Protein AF-A0A0M8PH43-F1 (afdb_monomer)

pLDDT: mean 82.12, std 14.97, range [42.94, 97.75]

Foldseek 3Di:
DDDDPVRDDDPDDDDDDDAADDEDPQWDADPVDHRDTHHPVVVVVVCCVVQVPDPCPVVVVVDDPQLNVQLVCQQKPWDDFDDDVNDTDDHTAIDGDNPSSVVSVVCVVVVDGDDVQPDQKDFDAQDVFDVRQNGDIWGADPVRHTDDDQNCVQLPLVQWDWDADPVCWIKIDHSSGDIAIGNDRVVRSVVRNVVSVVSSVVVVVVD

Mean predicted aligned error: 14.11 Å

Sequence (207 aa):
MSQREDGKEVLQEINFRPSGKTPPPGYIENPDAPGQWVKPEYLDWLRETLTGAVQNQTEAAKLDPDVKVLADELAVVHLPEHTIADRKVAEPTRVEIHQSTRLAAYLHRRGWRHHPEHEQVRWVPTPNGPSGDLGLHIERNPDGTWPTPDPEDFFDPEKIVTSQSRDGSWIASHPAGLYAQAPSKARAHAQLLQQLLTKTEEAKASE

Radius of gyration: 27.9 Å; Cα contacts (8 Å, |Δi|>4): 249; chains: 1; bounding box: 55×46×97 Å

Secondary structure (DSSP, 8-state):
----TT----S----PPPSSSSPPTT-EE-TTSTT-EE-HHHHHHHHHHHH--SSHHHHHTTS-HHHHHHHHHHHEEEE--EEETTEEEE--EEEE-TTHHHHHHHHHHTT----GGG--EEEEPPTTPPTT---EEEEPPTTSPPPPPPHHHHS-GGG-EEEE-TTS-EEEE-TTS-EEEESSHHHHHHHHHHHHHHHHHHHHTT-

Nearest PDB structures (foldseek):
  1bej-assembly1_A  TM=3.657E-01  e=7.261E+00  Saccharomyces cerevisiae
  1stq-assembly1_A  TM=3.298E-01  e=6.831E+00  Saccharomyces cerevisiae
  6p42-assembly2_C  TM=3.623E-01  e=8.207E+00  Saccharomyces cerevisiae S288C

Solvent-accessible surface area (backbone atoms only — not comparable to full-atom values): 12708 Å² total; per-residue (Å²): 139,82,81,54,98,82,79,58,86,78,89,73,87,82,80,79,77,80,85,81,82,75,68,60,93,80,36,43,74,36,92,91,41,86,81,40,71,38,43,62,68,56,55,51,49,47,47,45,70,68,60,48,70,80,76,44,75,77,50,57,78,70,50,56,68,70,32,49,56,46,12,58,54,41,34,59,37,75,43,67,65,39,62,59,88,93,42,82,74,42,73,59,46,76,47,76,35,74,57,17,56,62,50,22,48,50,42,44,74,73,67,56,78,90,57,80,91,71,56,56,65,44,81,42,77,42,83,92,44,53,95,86,54,75,49,45,78,46,58,51,42,96,89,72,47,71,75,80,80,55,50,59,75,61,47,44,73,84,60,56,45,75,50,74,47,97,88,66,31,14,37,21,38,33,79,62,70,50,67,24,74,26,83,39,62,68,56,4,44,53,53,35,51,53,51,34,52,52,50,32,53,54,46,64,73,73,111

Structure (mmCIF, N/CA/C/O backbone):
data_AF-A0A0M8PH43-F1
#
_entry.id   AF-A0A0M8PH43-F1
#
loop_
_atom_site.group_PDB
_atom_site.id
_atom_site.type_symbol
_atom_site.label_atom_id
_atom_site.label_alt_id
_atom_site.label_comp_id
_atom_site.label_asym_id
_atom_site.label_entity_id
_atom_site.label_seq_id
_atom_site.pdbx_PDB_ins_code
_atom_site.Cartn_x
_atom_site.Cartn_y
_atom_site.Cartn_z
_atom_site.occupancy
_atom_site.B_iso_or_equiv
_atom_site.auth_seq_id
_atom_site.auth_comp_id
_atom_site.auth_asym_id
_atom_site.auth_atom_id
_atom_site.pdbx_PDB_model_num
ATOM 1 N N . MET A 1 1 ? -18.268 14.814 -67.700 1.00 46.12 1 MET A N 1
ATOM 2 C CA . MET A 1 1 ? -18.912 13.487 -67.757 1.00 46.12 1 MET A CA 1
ATOM 3 C C . MET A 1 1 ? -18.050 12.617 -68.649 1.00 46.12 1 MET A C 1
ATOM 5 O O . MET A 1 1 ? -17.868 12.990 -69.799 1.00 46.12 1 MET A O 1
ATOM 9 N N . SER A 1 2 ? -17.425 11.573 -68.106 1.00 44.03 2 SER A N 1
ATOM 10 C CA . SER A 1 2 ? -16.513 10.701 -68.859 1.00 44.03 2 SER A CA 1
ATOM 11 C C . SER A 1 2 ? -17.218 9.369 -69.112 1.00 44.03 2 SER A C 1
ATOM 13 O O . SER A 1 2 ? -17.610 8.708 -68.154 1.00 44.03 2 SER A O 1
ATOM 15 N N . GLN A 1 3 ? -17.454 9.017 -70.377 1.00 42.94 3 GLN A N 1
ATOM 16 C CA . GLN A 1 3 ? -18.020 7.719 -70.757 1.00 42.94 3 GLN A CA 1
ATOM 17 C C . GLN A 1 3 ? -16.893 6.686 -70.875 1.00 42.94 3 GLN A C 1
ATOM 19 O O . GLN A 1 3 ? -15.844 6.984 -71.445 1.00 42.94 3 GLN A O 1
ATOM 24 N N . ARG A 1 4 ? -17.108 5.473 -70.353 1.00 54.50 4 ARG A N 1
ATOM 25 C CA . ARG A 1 4 ? -16.279 4.305 -70.686 1.00 54.50 4 ARG A CA 1
ATOM 26 C C . ARG A 1 4 ? -16.769 3.672 -71.992 1.00 54.50 4 ARG A C 1
ATOM 28 O O . ARG A 1 4 ? -17.940 3.798 -72.347 1.00 54.50 4 ARG A O 1
ATOM 35 N N . GLU A 1 5 ? -15.865 2.986 -72.689 1.00 57.16 5 GLU A N 1
ATOM 36 C CA . GLU A 1 5 ? -16.088 2.367 -74.009 1.00 57.16 5 GLU A CA 1
ATOM 37 C C . GLU A 1 5 ? -17.182 1.276 -74.036 1.00 57.16 5 GLU A C 1
ATOM 39 O O . GLU A 1 5 ? -17.569 0.821 -75.108 1.00 57.16 5 GLU A O 1
ATOM 44 N N . ASP A 1 6 ? -17.727 0.871 -72.886 1.00 63.28 6 ASP A N 1
ATOM 45 C CA . ASP A 1 6 ? -18.767 -0.153 -72.736 1.00 63.28 6 ASP A CA 1
ATOM 46 C C . ASP A 1 6 ? -20.199 0.408 -72.581 1.00 63.28 6 ASP A C 1
ATOM 48 O O . ASP A 1 6 ? -21.138 -0.350 -72.330 1.00 63.28 6 ASP A O 1
ATOM 52 N N . GLY A 1 7 ? -20.396 1.721 -72.751 1.00 59.31 7 GLY A N 1
ATOM 53 C CA . GLY A 1 7 ? -21.724 2.347 -72.847 1.00 59.31 7 GLY A CA 1
ATOM 54 C C . GLY A 1 7 ? -22.524 2.404 -71.539 1.00 59.31 7 GLY A C 1
ATOM 55 O O . GLY A 1 7 ? -23.719 2.698 -71.567 1.00 59.31 7 GLY A O 1
ATOM 56 N N . LYS A 1 8 ? -21.894 2.135 -70.389 1.00 59.28 8 LYS A N 1
ATOM 57 C CA . LYS A 1 8 ? -22.531 2.229 -69.066 1.00 59.28 8 LYS A CA 1
ATOM 58 C C . LYS A 1 8 ? -22.255 3.579 -68.406 1.00 59.28 8 LYS A C 1
ATOM 60 O O . LYS A 1 8 ? -21.136 4.087 -68.432 1.00 59.28 8 LYS A O 1
ATOM 65 N N . GLU A 1 9 ? -23.287 4.149 -67.788 1.00 62.56 9 GLU A N 1
ATOM 66 C CA . GLU A 1 9 ? -23.218 5.439 -67.098 1.00 62.56 9 GLU A CA 1
ATOM 67 C C . GLU A 1 9 ? -22.598 5.282 -65.699 1.00 62.56 9 GLU A C 1
ATOM 69 O O . GLU A 1 9 ? -23.071 4.502 -64.869 1.00 62.56 9 GLU A O 1
ATOM 74 N N . VAL A 1 10 ? -21.512 6.013 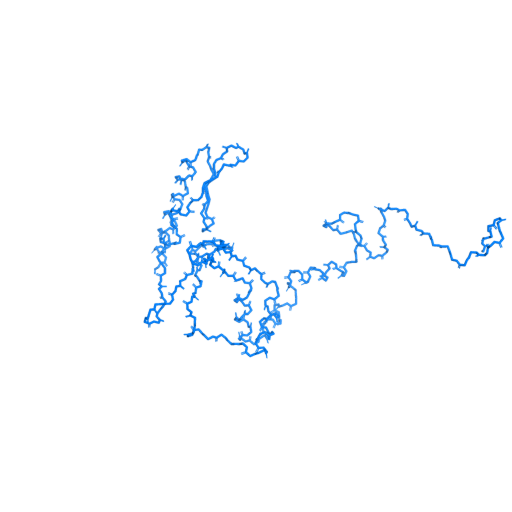-65.430 1.00 63.22 10 VAL A N 1
ATOM 75 C CA . VAL A 1 10 ? -20.863 6.044 -64.112 1.00 63.22 10 VAL A CA 1
ATOM 76 C C . VAL A 1 10 ? -21.598 7.054 -63.234 1.00 63.22 10 VAL A C 1
ATOM 78 O O . VAL A 1 10 ? -21.412 8.259 -63.378 1.00 63.22 10 VAL A O 1
ATOM 81 N N . LEU A 1 11 ? -22.429 6.557 -62.315 1.00 64.88 11 LEU A N 1
ATOM 82 C CA . LEU A 1 11 ? -23.209 7.396 -61.396 1.00 64.88 11 LEU A CA 1
ATOM 83 C C . LEU A 1 11 ? -22.344 8.051 -60.304 1.00 64.88 11 LEU A C 1
ATOM 85 O O . LEU A 1 11 ? -22.664 9.142 -59.839 1.00 64.88 11 LEU A O 1
ATOM 89 N N . GLN A 1 12 ? -21.244 7.406 -59.896 1.00 53.59 12 GLN A N 1
ATOM 90 C CA . GLN A 1 12 ? -20.312 7.944 -58.905 1.00 53.59 12 GLN A CA 1
ATOM 91 C C . GLN A 1 12 ? -18.949 7.250 -58.997 1.00 53.59 12 GLN A C 1
ATOM 93 O O . GLN A 1 12 ? -18.863 6.024 -58.963 1.00 53.59 12 GLN A O 1
ATOM 98 N N . GLU A 1 13 ? -17.876 8.034 -59.078 1.00 53.97 13 GLU A N 1
ATOM 99 C CA . GLU A 1 13 ? -16.502 7.530 -59.084 1.00 53.97 13 GLU A CA 1
ATOM 100 C C . GLU A 1 13 ? -15.897 7.724 -57.682 1.00 53.97 13 GLU A C 1
ATOM 102 O O . GLU A 1 13 ? -15.619 8.846 -57.256 1.00 53.97 13 GLU A O 1
ATOM 107 N N . ILE A 1 14 ? -15.754 6.637 -56.914 1.00 51.94 14 ILE A N 1
ATOM 108 C CA . ILE A 1 14 ? -15.137 6.672 -55.579 1.00 51.94 14 ILE A CA 1
ATOM 109 C C . ILE A 1 14 ? -13.648 6.367 -55.738 1.00 51.94 14 ILE A C 1
ATOM 111 O O . ILE A 1 14 ? -13.239 5.216 -55.879 1.00 51.94 14 ILE A O 1
ATOM 115 N N . ASN A 1 15 ? -12.828 7.415 -55.707 1.00 49.69 15 ASN A N 1
ATOM 116 C CA . ASN A 1 15 ? -11.375 7.284 -55.691 1.00 49.69 15 ASN A CA 1
ATOM 117 C C . ASN A 1 15 ? -10.902 6.915 -54.281 1.00 49.69 15 ASN A C 1
ATOM 119 O O . ASN A 1 15 ? -10.777 7.776 -53.407 1.00 49.69 15 ASN A O 1
ATOM 123 N N . PHE A 1 16 ? -10.616 5.634 -54.054 1.00 50.38 16 PHE A N 1
ATOM 124 C CA . PHE A 1 16 ? -9.902 5.206 -52.854 1.00 50.38 16 PHE A CA 1
ATOM 125 C C . PHE A 1 16 ? -8.455 5.706 -52.936 1.00 50.38 16 PHE A C 1
ATOM 127 O O . PHE A 1 16 ? -7.716 5.354 -53.856 1.00 50.38 16 PHE A O 1
ATOM 134 N N . ARG A 1 17 ? -8.048 6.566 -51.994 1.00 53.25 17 ARG A N 1
ATOM 135 C CA . ARG A 1 17 ? -6.662 7.049 -51.928 1.00 53.25 17 ARG A CA 1
ATOM 136 C C . ARG A 1 17 ? -5.716 5.884 -51.594 1.00 53.25 17 ARG A C 1
ATOM 138 O O . ARG A 1 17 ? -6.072 5.058 -50.751 1.00 53.25 17 ARG A O 1
ATOM 145 N N . PRO A 1 18 ? -4.514 5.824 -52.198 1.00 48.88 18 PRO A N 1
ATOM 146 C CA . PRO A 1 18 ? -3.542 4.798 -51.869 1.00 48.88 18 PRO A CA 1
ATOM 147 C C . PRO A 1 18 ? -3.059 4.959 -50.425 1.00 48.88 18 PRO A C 1
ATOM 149 O O . PRO A 1 18 ? -2.928 6.066 -49.901 1.00 48.88 18 PRO A O 1
ATOM 152 N N . SER A 1 19 ? -2.814 3.815 -49.798 1.00 55.56 19 SER A N 1
ATOM 153 C CA . SER A 1 19 ? -2.450 3.629 -48.398 1.00 55.56 19 SER A CA 1
ATOM 154 C C . SER A 1 19 ? -1.376 4.592 -47.869 1.00 55.56 19 SER A C 1
ATOM 156 O O . SER A 1 19 ? -0.277 4.682 -48.417 1.00 55.56 19 SER A O 1
ATOM 158 N N . GLY A 1 20 ? -1.654 5.182 -46.703 1.00 54.94 20 GLY A N 1
ATOM 159 C CA . GLY A 1 20 ? -0.683 5.214 -45.604 1.00 54.94 20 GLY A CA 1
ATOM 160 C C . GLY A 1 20 ? 0.216 6.439 -45.427 1.00 54.94 20 GLY A C 1
ATOM 161 O O . GLY A 1 20 ? 1.089 6.370 -44.573 1.00 54.94 20 GLY A O 1
ATOM 162 N N . LYS A 1 21 ? 0.062 7.544 -46.172 1.00 56.56 21 LYS A N 1
ATOM 163 C CA . LYS A 1 21 ? 0.977 8.703 -46.004 1.00 56.56 21 LYS A CA 1
ATOM 164 C C . LYS A 1 21 ? 0.344 10.085 -45.914 1.00 56.56 21 LYS A C 1
ATOM 166 O O . LYS A 1 21 ? 1.066 11.047 -45.680 1.00 56.56 21 LYS A O 1
ATOM 171 N N . THR A 1 22 ? -0.963 10.224 -46.115 1.00 61.16 22 THR A N 1
ATOM 172 C CA . THR A 1 22 ? -1.599 11.548 -46.090 1.00 61.16 22 THR A CA 1
ATOM 173 C C . THR A 1 22 ? -2.828 11.526 -45.189 1.00 61.16 22 THR A C 1
ATOM 175 O O . THR A 1 22 ? -3.767 10.787 -45.502 1.00 61.16 22 THR A O 1
ATOM 178 N N . PRO A 1 23 ? -2.849 12.316 -44.097 1.00 67.44 23 PRO A N 1
ATOM 179 C CA . PRO A 1 23 ? -4.013 12.392 -43.228 1.00 67.44 23 PRO A CA 1
ATOM 180 C C . PRO A 1 23 ? -5.242 12.889 -43.999 1.00 67.44 23 PRO A C 1
ATOM 182 O O . PRO A 1 23 ? -5.125 13.775 -44.859 1.00 67.44 23 PRO A O 1
ATOM 185 N N . PRO A 1 24 ? -6.442 12.372 -43.690 1.00 73.56 24 PRO A N 1
ATOM 186 C CA . PRO A 1 24 ? -7.680 13.072 -44.004 1.00 73.56 24 PRO A CA 1
ATOM 187 C C . PRO A 1 24 ? -7.646 14.505 -43.424 1.00 73.56 24 PRO A C 1
ATOM 189 O O . PRO A 1 24 ? -7.043 14.720 -42.371 1.00 73.56 24 PRO A O 1
ATOM 192 N N . PRO A 1 25 ? -8.272 15.506 -44.071 1.00 73.31 25 PRO A N 1
ATOM 193 C CA . PRO A 1 25 ? -8.268 16.881 -43.569 1.00 73.31 25 PRO A CA 1
ATOM 194 C C . PRO A 1 25 ? -8.797 16.963 -42.128 1.00 73.31 25 PRO A C 1
ATOM 196 O O . PRO A 1 25 ? -9.899 16.493 -41.852 1.00 73.31 25 PRO A O 1
ATOM 199 N N . GLY A 1 26 ? -8.012 17.549 -41.219 1.00 74.62 26 GLY A N 1
ATOM 200 C CA . GLY A 1 26 ? -8.362 17.678 -39.796 1.00 74.62 26 GLY A CA 1
ATOM 201 C C . GLY A 1 26 ? -8.043 16.459 -38.920 1.00 74.62 26 GLY A C 1
ATOM 202 O O . GLY A 1 26 ? -8.438 16.444 -37.761 1.00 74.62 26 GLY A O 1
ATOM 203 N N . TYR A 1 27 ? -7.345 15.446 -39.442 1.00 78.94 27 TYR A N 1
ATOM 204 C CA . TYR A 1 27 ? -6.893 14.279 -38.679 1.00 78.94 27 TYR A CA 1
ATOM 205 C C . TYR A 1 27 ? -5.379 14.346 -38.440 1.00 78.94 27 TYR A C 1
ATOM 207 O O . TYR A 1 27 ? -4.626 14.797 -39.303 1.00 78.94 27 TYR A O 1
ATOM 215 N N . ILE A 1 28 ? -4.938 13.870 -37.279 1.00 81.56 28 ILE A N 1
ATOM 216 C CA . ILE A 1 28 ? -3.534 13.730 -36.881 1.00 81.56 28 ILE A CA 1
ATOM 217 C C . ILE A 1 28 ? -3.178 12.251 -36.716 1.00 81.56 28 ILE A C 1
ATOM 219 O O . ILE A 1 28 ? -4.058 11.407 -36.544 1.00 81.56 28 ILE A O 1
ATOM 223 N N . GLU A 1 29 ? -1.895 11.918 -36.835 1.00 81.25 29 GLU A N 1
ATOM 224 C CA . GLU A 1 29 ? -1.434 10.543 -36.627 1.00 81.25 29 GLU A CA 1
ATOM 225 C C . GLU A 1 29 ? -1.529 10.184 -35.143 1.00 81.25 29 GLU A C 1
ATOM 227 O O . GLU A 1 29 ? -1.169 10.987 -34.280 1.00 81.25 29 GLU A O 1
ATOM 232 N N . ASN A 1 30 ? -2.036 8.989 -34.847 1.00 75.94 30 ASN A N 1
ATOM 233 C CA . ASN A 1 30 ? -2.104 8.484 -33.487 1.00 75.94 30 ASN A CA 1
ATOM 234 C C . ASN A 1 30 ? -0.676 8.179 -32.986 1.00 75.94 30 ASN A C 1
ATOM 236 O O . ASN A 1 30 ? -0.027 7.296 -33.553 1.00 75.94 30 ASN A O 1
ATOM 240 N N . PRO A 1 31 ? -0.182 8.857 -31.932 1.00 71.12 31 PRO A N 1
ATOM 241 C CA . PRO A 1 31 ? 1.170 8.634 -31.414 1.00 71.12 31 PRO A CA 1
ATOM 242 C C . PRO A 1 31 ? 1.393 7.205 -30.895 1.00 71.12 31 PRO A C 1
ATOM 244 O O . PRO A 1 31 ? 2.524 6.726 -30.924 1.00 71.12 31 PRO A O 1
ATOM 247 N N . ASP A 1 32 ? 0.326 6.514 -30.486 1.00 69.81 32 ASP A N 1
ATOM 248 C CA . ASP A 1 32 ? 0.391 5.159 -29.924 1.00 69.81 32 ASP A CA 1
ATOM 249 C C . ASP A 1 32 ? 0.190 4.057 -30.982 1.00 69.81 32 ASP A C 1
ATOM 251 O O . ASP A 1 32 ? 0.392 2.873 -30.708 1.00 69.81 32 ASP A O 1
ATOM 255 N N . ALA A 1 33 ? -0.208 4.427 -32.205 1.00 71.94 33 ALA A N 1
ATOM 256 C CA . ALA A 1 33 ? -0.463 3.496 -33.301 1.00 71.94 33 ALA A CA 1
ATOM 257 C C . ALA A 1 33 ? -0.084 4.127 -34.658 1.00 71.94 33 ALA A C 1
ATOM 259 O O . ALA A 1 33 ? -0.942 4.719 -35.325 1.00 71.94 33 ALA A O 1
ATOM 260 N N . PRO A 1 34 ? 1.182 3.976 -35.098 1.00 74.25 34 PRO A N 1
ATOM 261 C CA . PRO A 1 34 ? 1.667 4.539 -36.356 1.00 74.25 34 PRO A CA 1
ATOM 262 C C . PRO A 1 34 ? 0.816 4.078 -37.545 1.00 74.25 34 PRO A C 1
ATOM 264 O O . PRO A 1 34 ? 0.505 2.892 -37.682 1.00 74.25 34 PRO A O 1
ATOM 267 N N . GLY A 1 35 ? 0.431 5.010 -38.415 1.00 70.62 35 GLY A N 1
ATOM 268 C CA . GLY A 1 35 ? -0.445 4.757 -39.562 1.00 70.62 35 GLY A CA 1
ATOM 269 C C . GLY A 1 35 ? -1.951 4.820 -39.277 1.00 70.62 35 GLY A C 1
ATOM 270 O O . GLY A 1 35 ? -2.738 4.709 -40.224 1.00 70.62 35 GLY A O 1
ATOM 271 N N . GLN A 1 36 ? -2.379 5.034 -38.027 1.00 77.75 36 GLN A N 1
ATOM 272 C CA . GLN A 1 36 ? -3.771 5.365 -37.709 1.00 77.75 36 GLN A CA 1
ATOM 273 C C . GLN A 1 36 ? -3.974 6.880 -37.667 1.00 77.75 36 GLN A C 1
ATOM 275 O O . GLN A 1 36 ? -3.244 7.600 -36.994 1.00 77.75 36 GLN A O 1
ATOM 280 N N . TRP A 1 37 ? -5.009 7.361 -38.354 1.00 81.56 37 TRP A N 1
ATOM 281 C CA . TRP A 1 37 ? -5.373 8.776 -38.381 1.00 81.56 37 TRP A CA 1
ATOM 282 C C . TRP A 1 37 ? -6.601 9.004 -37.513 1.00 81.56 37 TRP A C 1
ATOM 284 O O . TRP A 1 37 ? -7.653 8.407 -37.745 1.00 81.56 37 TRP A O 1
ATOM 294 N N . VAL A 1 38 ? -6.480 9.893 -36.539 1.00 81.75 38 VAL A N 1
ATOM 295 C CA . VAL A 1 38 ? -7.531 10.209 -35.571 1.00 81.75 38 VAL A CA 1
ATOM 296 C C . VAL A 1 38 ? -7.780 11.707 -35.536 1.00 81.75 38 VAL A C 1
ATOM 298 O O . VAL A 1 38 ? -6.907 12.517 -35.834 1.00 81.75 38 VAL A O 1
ATOM 301 N N . LYS A 1 39 ? -9.003 12.092 -35.188 1.00 83.56 39 LYS A N 1
ATOM 302 C CA . LYS A 1 39 ? -9.322 13.494 -34.941 1.00 83.56 39 LYS A CA 1
ATOM 303 C C . LYS A 1 39 ? -8.662 13.967 -33.639 1.00 83.56 39 LYS A C 1
ATOM 305 O O . LYS A 1 39 ? -8.676 13.198 -32.675 1.00 83.56 39 LYS A O 1
ATOM 310 N N . PRO A 1 40 ? -8.141 15.202 -33.567 1.00 80.38 40 PRO A N 1
ATOM 311 C CA . PRO A 1 40 ? -7.638 15.773 -32.319 1.00 80.38 40 PRO A CA 1
ATOM 312 C C . PRO A 1 40 ? -8.660 15.681 -31.182 1.00 80.38 40 PRO A C 1
ATOM 314 O O . PRO A 1 40 ? -8.315 15.223 -30.098 1.00 80.38 40 PRO A O 1
ATOM 317 N N . GLU A 1 41 ? -9.942 15.948 -31.462 1.00 76.00 41 GLU A N 1
ATOM 318 C CA . GLU A 1 41 ? -11.005 15.894 -30.449 1.00 76.00 41 GLU A CA 1
ATOM 319 C C . GLU A 1 41 ? -11.214 14.479 -29.886 1.00 76.00 41 GLU A C 1
ATOM 321 O O . GLU A 1 41 ? -11.661 14.316 -28.756 1.00 76.00 41 GLU A O 1
ATOM 326 N N . TYR A 1 42 ? -10.882 13.439 -30.658 1.00 75.44 42 TYR A N 1
ATOM 327 C CA . TYR A 1 42 ? -10.957 12.051 -30.204 1.00 75.44 42 TYR A CA 1
ATOM 328 C C . TYR A 1 42 ? -9.794 11.687 -29.278 1.00 75.44 42 TYR A C 1
ATOM 330 O O . TYR A 1 42 ? -10.000 10.967 -28.304 1.00 75.44 42 TYR A O 1
ATOM 338 N N . LEU A 1 43 ? -8.587 12.198 -29.546 1.00 71.75 43 LEU A N 1
ATOM 339 C CA . LEU A 1 43 ? -7.451 12.034 -28.6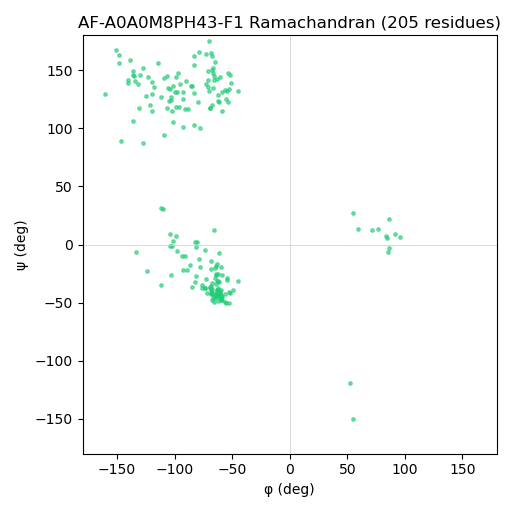35 1.00 71.75 43 LEU A CA 1
ATOM 340 C C . LEU A 1 43 ? -7.643 12.837 -27.355 1.00 71.75 43 LEU A C 1
ATOM 342 O O . LEU A 1 43 ? -7.292 12.346 -26.287 1.00 71.75 43 LEU A O 1
ATOM 346 N N . ASP A 1 44 ? -8.227 14.026 -27.450 1.00 69.62 44 ASP A N 1
ATOM 347 C CA . ASP A 1 44 ? -8.549 14.839 -26.283 1.00 69.62 44 ASP A CA 1
ATOM 348 C C . ASP A 1 44 ? -9.661 14.183 -25.459 1.00 69.62 44 ASP A C 1
ATOM 350 O O . ASP A 1 44 ? -9.492 14.013 -24.257 1.00 69.62 44 ASP A O 1
ATOM 354 N N . TRP A 1 45 ? -10.710 13.651 -26.093 1.00 70.75 45 TRP A N 1
ATOM 355 C CA . TRP A 1 45 ? -11.726 12.840 -25.415 1.00 70.75 45 TRP A CA 1
ATOM 356 C C . TRP A 1 45 ? -11.149 11.564 -24.783 1.00 70.75 45 TRP A C 1
ATOM 358 O O . TRP A 1 45 ? -11.510 11.221 -23.658 1.00 70.75 45 TRP A O 1
ATOM 368 N N . LEU A 1 46 ? -10.243 10.852 -25.463 1.00 67.19 46 LEU A N 1
ATOM 369 C CA . LEU A 1 46 ? -9.570 9.678 -24.900 1.00 67.19 46 LEU A CA 1
ATOM 370 C C . LEU A 1 46 ? -8.686 10.065 -23.718 1.00 67.19 46 LEU A C 1
ATOM 372 O O . LEU A 1 46 ? -8.747 9.407 -22.686 1.00 67.19 46 LEU A O 1
ATOM 376 N N . ARG A 1 47 ? -7.907 11.144 -23.829 1.00 63.00 47 ARG A N 1
ATOM 377 C CA . ARG A 1 47 ? -7.107 11.676 -22.722 1.00 63.00 47 ARG A CA 1
ATOM 378 C C . ARG A 1 47 ? -8.002 12.069 -21.559 1.00 63.00 47 ARG A C 1
ATOM 380 O O . ARG A 1 47 ? -7.725 11.647 -20.446 1.00 63.00 47 ARG A O 1
ATOM 387 N N . GLU A 1 48 ? -9.091 12.791 -21.787 1.00 59.97 48 GLU A N 1
ATOM 388 C CA . GLU A 1 48 ? -10.063 13.167 -20.753 1.00 59.97 48 GLU A CA 1
ATOM 389 C C . GLU A 1 48 ? -10.724 11.942 -20.105 1.00 59.97 48 GLU A C 1
ATOM 391 O O . GLU A 1 48 ? -10.873 11.894 -18.885 1.00 59.97 48 GLU A O 1
ATOM 396 N N . THR A 1 49 ? -11.056 10.919 -20.894 1.00 61.06 49 THR A N 1
ATOM 397 C CA . THR A 1 49 ? -11.704 9.686 -20.419 1.00 61.06 49 THR A CA 1
ATOM 398 C C . THR A 1 49 ? -10.742 8.775 -19.652 1.00 61.06 49 THR A C 1
ATOM 400 O O . THR A 1 49 ? -11.154 8.144 -18.678 1.00 61.06 49 THR A O 1
ATOM 403 N N . LEU A 1 50 ? -9.479 8.699 -20.081 1.00 56.69 50 LEU A N 1
ATOM 404 C CA . LEU A 1 50 ? -8.443 7.840 -19.497 1.00 56.69 50 LEU A CA 1
ATOM 405 C C . LEU A 1 50 ? -7.757 8.486 -18.292 1.00 56.69 50 LEU A C 1
ATOM 407 O O . LEU A 1 50 ? -7.429 7.792 -17.339 1.00 56.69 50 LEU A O 1
ATOM 411 N N . THR A 1 51 ? -7.543 9.802 -18.319 1.00 55.50 51 THR A N 1
ATOM 412 C CA . THR A 1 51 ? -6.857 10.518 -17.231 1.00 55.50 51 THR A CA 1
ATOM 413 C C . THR A 1 51 ? -7.824 11.083 -16.195 1.00 55.50 51 THR A C 1
ATOM 415 O O . THR A 1 51 ? -7.406 11.372 -15.079 1.00 55.50 51 THR A O 1
ATOM 418 N N . GLY A 1 52 ? -9.100 11.293 -16.545 1.00 53.19 52 GLY A N 1
ATOM 419 C CA . GLY A 1 52 ? -10.069 11.969 -15.674 1.00 53.19 52 GLY A CA 1
ATOM 420 C C . GLY A 1 52 ? -9.664 13.400 -15.276 1.00 53.19 52 GLY A C 1
ATOM 421 O O . GLY A 1 52 ? -10.231 13.954 -14.331 1.00 53.19 52 GLY A O 1
ATOM 422 N N . ALA A 1 53 ? -8.666 13.994 -15.947 1.00 53.56 53 ALA A N 1
ATOM 423 C CA . ALA A 1 53 ? -7.759 14.937 -15.291 1.00 53.56 53 ALA A CA 1
ATOM 424 C C . ALA A 1 53 ? -7.992 16.438 -15.520 1.00 53.56 53 ALA A C 1
ATOM 426 O O . ALA A 1 53 ? -7.197 17.211 -14.998 1.00 53.56 53 ALA A O 1
ATOM 427 N N . VAL A 1 54 ? -9.018 16.922 -16.234 1.00 43.72 54 VAL A N 1
ATOM 428 C CA . VAL A 1 54 ? -9.076 18.385 -16.512 1.00 43.72 54 VAL A CA 1
ATOM 429 C C . VAL A 1 54 ? -10.357 19.100 -16.073 1.00 43.72 54 VAL A C 1
ATOM 431 O O . VAL A 1 54 ? -10.288 20.282 -15.749 1.00 43.72 54 VAL A O 1
ATOM 434 N N . GLN A 1 55 ? -11.497 18.424 -15.899 1.00 46.66 55 GLN A N 1
ATOM 435 C CA . GLN A 1 55 ? -12.699 19.096 -15.362 1.00 46.66 55 GLN A CA 1
ATOM 436 C C . GLN A 1 55 ? -12.835 19.041 -13.827 1.00 46.66 55 GLN A C 1
ATOM 438 O O . GLN A 1 55 ? -13.652 19.754 -13.248 1.00 46.66 55 GLN A O 1
ATOM 443 N N . ASN A 1 56 ? -12.010 18.252 -13.134 1.00 51.22 56 ASN A N 1
ATOM 444 C CA . ASN A 1 56 ? -12.352 17.804 -11.782 1.00 51.22 56 ASN A CA 1
ATOM 445 C C . ASN A 1 56 ? -11.912 18.701 -10.617 1.00 51.22 56 ASN A C 1
ATOM 447 O O . ASN A 1 56 ? -12.516 18.594 -9.561 1.00 51.22 56 ASN A O 1
ATOM 451 N N . GLN A 1 57 ? -10.919 19.591 -10.720 1.00 46.94 57 GLN A N 1
ATOM 452 C CA . GLN A 1 57 ? -10.453 20.293 -9.505 1.00 46.94 57 GLN A CA 1
ATOM 453 C C . GLN A 1 57 ? -11.429 21.372 -9.005 1.00 46.94 57 GLN A C 1
ATOM 455 O O . GLN A 1 57 ? -11.630 21.521 -7.800 1.00 46.94 57 GLN A O 1
ATOM 460 N N . THR A 1 58 ? -12.082 22.105 -9.911 1.00 48.53 58 THR A N 1
ATOM 461 C CA . THR A 1 58 ? -13.051 23.155 -9.543 1.00 48.53 58 THR A CA 1
ATOM 462 C C . THR A 1 58 ? -14.436 22.586 -9.218 1.00 48.53 58 THR A C 1
ATOM 464 O O . THR A 1 58 ? -15.173 23.175 -8.428 1.00 48.53 58 THR A O 1
ATOM 467 N N . GLU A 1 59 ? -14.795 21.433 -9.792 1.00 54.62 59 GLU A N 1
ATOM 468 C CA . GLU A 1 59 ? -16.024 20.706 -9.452 1.00 54.62 59 GLU A CA 1
ATOM 469 C C . GLU A 1 59 ? -15.868 19.843 -8.195 1.00 54.62 59 GLU A C 1
ATOM 471 O O . GLU A 1 59 ? -16.811 19.764 -7.411 1.00 54.62 59 GLU A O 1
ATOM 476 N N . ALA A 1 60 ? -14.677 19.298 -7.917 1.00 51.81 60 ALA A N 1
ATOM 477 C CA . ALA A 1 60 ? -14.407 18.555 -6.684 1.00 51.81 60 ALA A CA 1
ATOM 478 C C . ALA A 1 60 ? -14.580 19.413 -5.424 1.00 51.81 60 ALA A C 1
ATOM 480 O O . ALA A 1 60 ? -15.038 18.914 -4.400 1.00 51.81 60 ALA A O 1
ATOM 481 N N . ALA A 1 61 ? -14.294 20.717 -5.502 1.00 54.84 61 ALA A N 1
ATOM 482 C CA . ALA A 1 61 ? -14.568 21.669 -4.421 1.00 54.84 61 ALA A CA 1
ATOM 483 C C . ALA A 1 61 ? -16.073 21.915 -4.173 1.00 54.84 61 ALA A C 1
ATOM 485 O O . ALA A 1 61 ? -16.435 22.482 -3.146 1.00 54.84 61 ALA A O 1
ATOM 486 N N . LYS A 1 62 ? -16.947 21.505 -5.102 1.00 70.50 62 LYS A N 1
ATOM 487 C CA . LYS A 1 62 ? -18.414 21.594 -4.992 1.00 70.50 62 LYS A CA 1
ATOM 488 C C . LYS A 1 62 ? -19.074 20.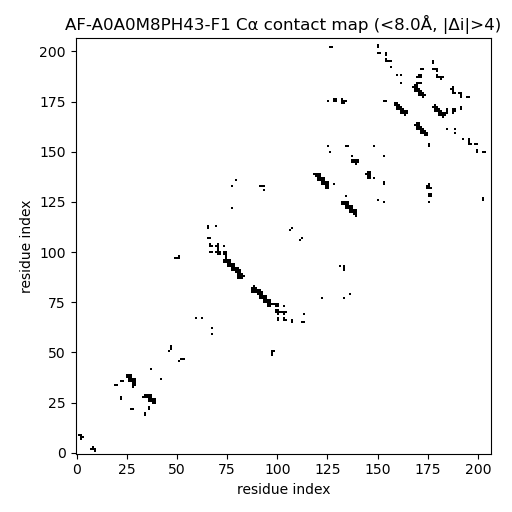251 -4.669 1.00 70.50 62 LYS A C 1
ATOM 490 O O . LYS A 1 62 ? -20.300 20.198 -4.576 1.00 70.50 62 LYS A O 1
ATOM 495 N N . LEU A 1 63 ? -18.300 19.172 -4.556 1.00 73.12 63 LEU A N 1
ATOM 496 C CA . LEU A 1 63 ? -18.835 17.862 -4.205 1.00 73.12 63 LEU A CA 1
ATOM 497 C C . LEU A 1 63 ? -19.264 17.833 -2.741 1.00 73.12 63 LEU A C 1
ATOM 499 O O . LEU A 1 63 ? -18.677 18.491 -1.884 1.00 73.12 63 LEU A O 1
ATOM 503 N N . ASP A 1 64 ? -20.286 17.025 -2.477 1.00 85.00 64 ASP A N 1
ATOM 504 C CA . ASP A 1 64 ? -20.668 16.645 -1.124 1.00 85.00 64 ASP A CA 1
ATOM 505 C C . ASP A 1 64 ? -19.444 16.041 -0.396 1.00 85.00 64 ASP A C 1
ATOM 507 O O . ASP A 1 64 ? -18.763 15.189 -0.986 1.00 85.00 64 ASP A O 1
ATOM 511 N N . PRO A 1 65 ? -19.138 16.461 0.847 1.00 89.00 65 PRO A N 1
ATOM 512 C CA . PRO A 1 65 ? -18.047 15.894 1.636 1.00 89.00 65 PRO A CA 1
ATOM 513 C C . PRO A 1 65 ? -18.054 14.360 1.692 1.00 89.00 65 PRO A C 1
ATOM 515 O O . PRO A 1 65 ? -16.994 13.753 1.545 1.00 89.00 65 PRO A O 1
ATOM 518 N N . ASP A 1 66 ? -19.227 13.730 1.803 1.00 87.75 66 ASP A N 1
ATOM 519 C CA . ASP A 1 66 ? -19.350 12.267 1.869 1.00 87.75 66 ASP A CA 1
ATOM 520 C C . ASP A 1 66 ? -18.967 11.607 0.538 1.00 87.75 66 ASP A C 1
ATOM 522 O O . ASP A 1 66 ? -18.382 10.523 0.499 1.00 87.75 66 ASP A O 1
ATOM 526 N N . VAL A 1 67 ? -19.287 12.263 -0.581 1.00 89.94 67 VAL A N 1
ATOM 527 C CA . VAL A 1 67 ? -18.895 11.797 -1.919 1.00 89.94 67 VAL A CA 1
ATOM 528 C C . VAL A 1 67 ? -17.392 11.929 -2.105 1.00 89.94 67 VAL A C 1
ATOM 530 O O . VAL A 1 67 ? -16.789 11.067 -2.740 1.00 89.94 67 VAL A O 1
ATOM 533 N N . LYS A 1 68 ? -16.785 12.984 -1.558 1.00 89.56 68 LYS A N 1
ATOM 534 C CA . LYS A 1 68 ? -15.342 13.196 -1.637 1.00 89.56 68 LYS A CA 1
ATOM 535 C C . LYS A 1 68 ? -14.573 12.121 -0.870 1.00 89.56 68 LYS A C 1
ATOM 537 O O . LYS A 1 68 ? -13.692 11.510 -1.459 1.00 89.56 68 LYS A O 1
ATOM 542 N N . VAL A 1 69 ? -14.950 11.844 0.381 1.00 89.12 69 VAL A N 1
ATOM 543 C CA . VAL A 1 69 ? -14.315 10.787 1.193 1.00 89.12 69 VAL A CA 1
ATOM 544 C C . VAL A 1 69 ? -14.380 9.442 0.468 1.00 89.12 69 VAL A C 1
ATOM 546 O O . VAL A 1 69 ? -13.354 8.805 0.249 1.00 89.12 69 VAL A O 1
ATOM 549 N N . LEU A 1 70 ? -15.566 9.060 -0.014 1.00 90.94 70 LEU A N 1
ATOM 550 C CA . LEU A 1 70 ? -15.735 7.812 -0.757 1.00 90.94 70 LEU A CA 1
ATOM 551 C C . LEU A 1 70 ? -14.957 7.802 -2.086 1.00 90.94 70 LEU A C 1
ATOM 553 O O . LEU A 1 70 ? -14.483 6.755 -2.520 1.00 90.94 70 LEU A O 1
ATOM 557 N N . ALA A 1 71 ? -14.829 8.944 -2.765 1.00 90.88 71 ALA A N 1
ATOM 558 C CA . ALA A 1 71 ? -14.045 9.046 -3.994 1.00 90.88 71 ALA A CA 1
ATOM 559 C C . ALA A 1 71 ? -12.546 8.858 -3.741 1.00 90.88 71 ALA A C 1
ATOM 561 O O . ALA A 1 71 ? -11.885 8.216 -4.558 1.00 90.88 71 ALA A O 1
ATOM 562 N N . ASP A 1 72 ? -12.037 9.394 -2.632 1.00 88.19 72 ASP A N 1
ATOM 563 C CA . ASP A 1 72 ? -10.640 9.255 -2.224 1.00 88.19 72 ASP A CA 1
ATOM 564 C C . ASP A 1 72 ? -10.336 7.792 -1.847 1.00 88.19 72 ASP A C 1
ATOM 566 O O . ASP A 1 72 ? -9.347 7.235 -2.321 1.00 88.19 72 ASP A O 1
ATOM 570 N N . GLU A 1 73 ?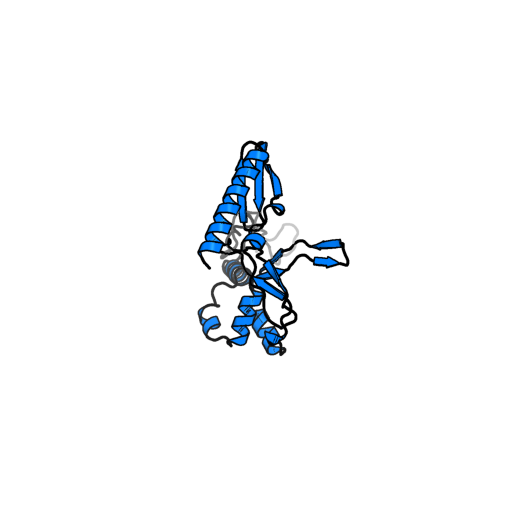 -11.231 7.121 -1.111 1.00 87.44 73 GLU A N 1
ATOM 571 C CA . GLU A 1 73 ? -11.111 5.684 -0.798 1.00 87.44 73 GLU A CA 1
ATOM 572 C C . GLU A 1 73 ? -11.158 4.793 -2.047 1.00 87.44 73 GLU A C 1
ATOM 574 O O . GLU A 1 73 ? -10.423 3.812 -2.157 1.00 87.44 73 GLU A O 1
ATOM 579 N N . LEU A 1 74 ? -12.018 5.126 -3.012 1.00 90.88 74 LEU A N 1
ATOM 580 C CA . LEU A 1 74 ? -12.146 4.364 -4.254 1.00 90.88 74 LEU A CA 1
ATOM 581 C C . LEU A 1 74 ? -11.029 4.660 -5.256 1.00 90.88 74 LEU A C 1
ATOM 583 O O . LEU A 1 74 ? -10.841 3.871 -6.178 1.00 90.88 74 LEU A O 1
ATOM 587 N N . ALA A 1 75 ? -10.317 5.784 -5.131 1.00 88.25 75 ALA A N 1
ATOM 588 C CA . ALA A 1 75 ? -9.277 6.167 -6.084 1.00 88.25 75 ALA A CA 1
ATOM 589 C C . ALA A 1 75 ? -8.172 5.107 -6.157 1.00 88.25 75 ALA A C 1
ATOM 591 O O . ALA A 1 75 ? -7.777 4.712 -7.257 1.00 88.25 75 ALA A O 1
ATOM 592 N N . VAL A 1 76 ? -7.732 4.619 -4.994 1.00 89.88 76 VAL A N 1
ATOM 593 C CA . VAL A 1 76 ? -6.763 3.527 -4.864 1.00 89.88 76 VAL A CA 1
ATOM 594 C C . VAL A 1 76 ? -7.236 2.564 -3.782 1.00 89.88 76 VAL A C 1
ATOM 596 O O . VAL A 1 76 ? -7.136 2.847 -2.590 1.00 89.88 76 VAL A O 1
ATOM 599 N N . VAL A 1 77 ? -7.714 1.396 -4.204 1.00 90.38 77 VAL A N 1
ATOM 600 C CA . VAL A 1 77 ? -8.170 0.341 -3.295 1.00 90.38 77 VAL A CA 1
ATOM 601 C C . VAL A 1 77 ? -7.040 -0.660 -3.071 1.00 90.38 77 VAL A C 1
ATOM 603 O O . VAL A 1 77 ? -6.603 -1.328 -4.012 1.00 90.38 77 VAL A O 1
ATOM 606 N N . HIS A 1 78 ? -6.590 -0.786 -1.822 1.00 91.38 78 HIS A N 1
ATOM 607 C CA . HIS A 1 78 ? -5.589 -1.769 -1.404 1.00 91.38 78 HIS A CA 1
ATOM 608 C C . HIS A 1 78 ? -6.284 -3.055 -0.961 1.00 91.38 78 HIS A C 1
ATOM 610 O O . HIS A 1 78 ? -7.042 -3.064 0.012 1.00 91.38 78 HIS A O 1
ATOM 616 N N . LEU A 1 79 ? -6.023 -4.144 -1.676 1.00 90.81 79 LEU A N 1
ATOM 617 C CA . LEU A 1 79 ? -6.596 -5.455 -1.409 1.00 90.81 79 LEU A CA 1
ATOM 618 C C . LEU A 1 79 ? -5.549 -6.338 -0.715 1.00 90.81 79 LEU A C 1
ATOM 620 O O . LEU A 1 79 ? -4.436 -6.462 -1.237 1.00 90.81 79 LEU A O 1
ATOM 624 N N . PRO A 1 80 ? -5.883 -6.945 0.439 1.00 89.19 80 PRO A N 1
ATOM 625 C CA . PRO A 1 80 ? -4.976 -7.852 1.129 1.00 89.19 80 PRO A CA 1
ATOM 626 C C . PRO A 1 80 ? -4.812 -9.161 0.349 1.00 89.19 80 PRO A C 1
ATOM 628 O O . PRO A 1 80 ? -5.483 -9.407 -0.658 1.00 89.19 80 PRO A O 1
ATOM 631 N N . GLU A 1 81 ? -3.930 -10.027 0.846 1.00 87.62 81 GLU A N 1
ATOM 632 C CA . GLU A 1 81 ? -3.859 -11.410 0.382 1.00 87.62 81 GLU A CA 1
ATOM 633 C C . GLU A 1 81 ? -5.242 -12.069 0.472 1.00 87.62 81 GLU A C 1
ATOM 635 O O . GLU A 1 81 ? -5.936 -11.963 1.485 1.00 87.62 81 GLU A O 1
ATOM 640 N N . HIS A 1 82 ? -5.644 -12.766 -0.592 1.00 87.31 82 HIS A N 1
ATOM 641 C CA . HIS A 1 82 ? -6.889 -13.521 -0.590 1.00 87.31 82 HIS A CA 1
ATOM 642 C C . HIS A 1 82 ? -6.603 -15.006 -0.395 1.00 87.31 82 HIS A C 1
ATOM 644 O O . HIS A 1 82 ? -6.014 -15.658 -1.266 1.00 87.31 82 HIS A O 1
ATOM 650 N N . THR A 1 83 ? -7.065 -15.547 0.728 1.00 87.38 83 THR A N 1
ATOM 651 C CA . THR A 1 83 ? -7.014 -16.972 1.051 1.00 87.38 83 THR A CA 1
ATOM 652 C C . THR A 1 83 ? -8.414 -17.580 0.991 1.00 87.38 83 THR A C 1
ATOM 654 O O . THR A 1 83 ? -9.415 -16.957 1.344 1.00 87.38 83 THR A O 1
ATOM 657 N N . ILE A 1 84 ? -8.497 -18.819 0.508 1.00 88.94 84 ILE A N 1
ATOM 658 C CA . ILE A 1 84 ? -9.707 -19.640 0.601 1.00 88.94 84 ILE A CA 1
ATOM 659 C C . ILE A 1 84 ? -9.325 -20.888 1.390 1.00 88.94 84 ILE A C 1
ATOM 661 O O . ILE A 1 84 ? -8.496 -21.680 0.932 1.00 88.94 84 ILE A O 1
ATOM 665 N N . ALA A 1 85 ? -9.927 -21.043 2.575 1.00 87.12 85 ALA A N 1
ATOM 666 C CA . ALA A 1 85 ? -9.417 -21.927 3.624 1.00 87.12 85 ALA A CA 1
ATOM 667 C C . ALA A 1 85 ? -7.935 -21.601 3.898 1.00 87.12 85 ALA A C 1
ATOM 669 O O . ALA A 1 85 ? -7.623 -20.453 4.191 1.00 87.12 85 ALA A O 1
ATOM 670 N N . ASP A 1 86 ? -7.031 -22.560 3.702 1.00 85.56 86 ASP A N 1
ATOM 671 C CA . ASP A 1 86 ? -5.592 -22.388 3.955 1.00 85.56 86 ASP A CA 1
ATOM 672 C C . ASP A 1 86 ? -4.772 -22.204 2.671 1.00 85.56 86 ASP A C 1
ATOM 674 O O . ASP A 1 86 ? -3.541 -22.264 2.679 1.00 85.56 86 ASP A O 1
ATOM 678 N N . ARG A 1 87 ? -5.442 -22.030 1.526 1.00 84.81 87 ARG A N 1
ATOM 679 C CA . ARG A 1 87 ? -4.765 -21.844 0.246 1.00 84.81 87 ARG A CA 1
ATOM 680 C C . ARG A 1 87 ? -4.801 -20.383 -0.160 1.00 84.81 87 ARG A C 1
ATOM 682 O O . ARG A 1 87 ? -5.869 -19.814 -0.375 1.00 84.81 87 ARG A O 1
ATOM 689 N N . LYS A 1 88 ? -3.616 -19.834 -0.396 1.00 87.88 88 LYS A N 1
ATOM 690 C CA . LYS A 1 88 ? -3.433 -18.554 -1.071 1.00 87.88 88 LYS A CA 1
ATOM 691 C C . LYS A 1 88 ? -3.958 -18.603 -2.510 1.00 87.88 88 LYS A C 1
ATOM 693 O O . LYS A 1 88 ? -3.553 -19.465 -3.298 1.00 87.88 88 LYS A O 1
ATOM 698 N N . VAL A 1 89 ? -4.875 -17.692 -2.833 1.00 92.38 89 VAL A N 1
ATOM 699 C CA . VAL A 1 89 ? -5.554 -17.584 -4.138 1.00 92.38 89 VAL A CA 1
ATOM 700 C C . VAL A 1 89 ? -5.144 -16.321 -4.887 1.00 92.38 89 VAL A C 1
ATOM 702 O O . VAL A 1 89 ? -5.012 -16.372 -6.109 1.00 92.38 89 VAL A O 1
ATOM 705 N N . ALA A 1 90 ? -4.903 -15.214 -4.182 1.00 89.25 90 ALA A N 1
ATOM 706 C CA . ALA A 1 90 ? -4.388 -13.988 -4.782 1.00 89.25 90 ALA A CA 1
ATOM 707 C C . ALA A 1 90 ? -3.355 -13.313 -3.878 1.00 89.25 90 ALA A C 1
ATOM 709 O O . ALA A 1 90 ? -3.505 -13.291 -2.658 1.00 89.25 90 ALA A O 1
ATOM 710 N N . GLU A 1 91 ? -2.320 -12.759 -4.505 1.00 87.25 91 GLU A N 1
ATOM 711 C CA . GLU A 1 91 ? -1.361 -11.864 -3.859 1.00 87.25 91 GLU A CA 1
ATOM 712 C C . GLU A 1 91 ? -2.040 -10.545 -3.454 1.00 87.25 91 GLU A C 1
ATOM 714 O O . GLU A 1 91 ? -2.981 -10.120 -4.137 1.00 87.25 91 GLU A O 1
ATOM 719 N N . PRO A 1 92 ? -1.545 -9.863 -2.405 1.00 87.94 92 PRO A N 1
ATOM 720 C CA . PRO A 1 92 ? -1.913 -8.479 -2.137 1.00 87.94 92 PRO A CA 1
ATOM 721 C C . PRO A 1 92 ? -1.729 -7.613 -3.386 1.00 87.94 92 PRO A C 1
ATOM 723 O O . PRO A 1 92 ? -0.756 -7.760 -4.133 1.00 87.94 92 PRO A O 1
ATOM 726 N N . THR A 1 93 ? -2.668 -6.706 -3.638 1.00 90.19 93 THR A N 1
ATOM 727 C CA . THR A 1 93 ? -2.640 -5.879 -4.846 1.00 90.19 93 THR A CA 1
ATOM 728 C C . THR A 1 93 ? -3.292 -4.523 -4.625 1.00 90.19 93 THR A C 1
ATOM 730 O O . THR A 1 93 ? -3.992 -4.303 -3.637 1.00 90.19 93 THR A O 1
ATOM 733 N N . ARG A 1 94 ? -3.081 -3.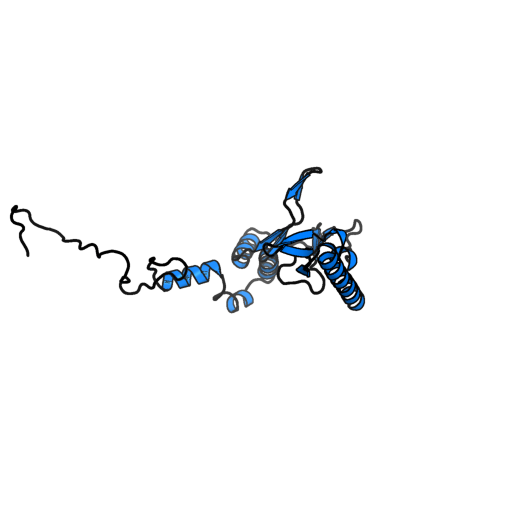608 -5.570 1.00 89.50 94 ARG A N 1
ATOM 734 C CA . ARG A 1 94 ? -3.741 -2.304 -5.598 1.00 89.50 94 ARG A CA 1
ATOM 735 C C . ARG A 1 94 ? -4.551 -2.158 -6.874 1.00 89.50 94 ARG A C 1
ATOM 737 O O . ARG A 1 94 ? -4.100 -2.552 -7.951 1.00 89.50 94 ARG A O 1
ATOM 744 N N . VAL A 1 95 ? -5.731 -1.568 -6.755 1.00 90.75 95 VAL A N 1
ATOM 745 C CA . VAL A 1 95 ? -6.613 -1.290 -7.887 1.00 90.75 95 VAL A CA 1
ATOM 746 C C . VAL A 1 95 ? -6.867 0.205 -7.948 1.00 90.75 95 VAL A C 1
ATOM 748 O O . VAL A 1 95 ? -7.405 0.791 -7.013 1.00 90.75 95 VAL A O 1
ATOM 751 N N . GLU A 1 96 ? -6.481 0.816 -9.062 1.00 89.25 96 GLU A N 1
ATOM 752 C CA . GLU A 1 96 ? -6.724 2.232 -9.325 1.00 89.25 96 GLU A CA 1
ATOM 753 C C . GLU A 1 96 ? -8.041 2.386 -10.097 1.00 89.25 96 GLU A C 1
ATOM 755 O O . GLU A 1 96 ? -8.236 1.771 -11.150 1.00 89.25 96 GLU A O 1
ATOM 760 N N . ILE A 1 97 ? -8.968 3.197 -9.580 1.00 89.06 97 ILE A N 1
ATOM 761 C CA . ILE A 1 97 ? -10.260 3.457 -10.228 1.00 89.06 97 ILE A CA 1
ATOM 762 C C . ILE A 1 97 ? -10.255 4.889 -10.761 1.00 89.06 97 ILE A C 1
ATOM 764 O O . ILE A 1 97 ? -10.627 5.833 -10.070 1.00 89.06 97 ILE A O 1
ATOM 768 N N . HIS A 1 98 ? -9.899 5.058 -12.036 1.00 85.19 98 HIS A N 1
ATOM 769 C CA . HIS A 1 98 ? -9.764 6.382 -12.667 1.00 85.19 98 HIS A CA 1
ATOM 770 C C . HIS A 1 98 ? -11.051 7.235 -12.670 1.00 85.19 98 HIS A C 1
ATOM 772 O O . HIS A 1 98 ? -10.985 8.450 -12.827 1.00 85.19 98 HIS A O 1
ATOM 778 N N . GLN A 1 99 ? -12.230 6.627 -12.487 1.00 86.56 99 GLN A N 1
ATOM 779 C CA . GLN A 1 99 ? -13.517 7.332 -12.360 1.00 86.56 99 GLN A CA 1
ATOM 780 C C . GLN A 1 99 ? -14.105 7.255 -10.940 1.00 86.56 99 GLN A C 1
ATOM 782 O O . GLN A 1 99 ? -15.332 7.259 -10.781 1.00 86.56 99 GLN A O 1
ATOM 787 N N . SER A 1 100 ? -13.257 7.180 -9.908 1.00 89.12 100 SER A N 1
ATOM 788 C CA . SER A 1 100 ? -13.674 7.029 -8.506 1.00 89.12 100 SER A CA 1
ATOM 789 C C . SER A 1 100 ? -14.696 8.079 -8.070 1.00 89.12 100 SER A C 1
ATOM 791 O O . SER A 1 100 ? -15.707 7.723 -7.475 1.00 89.12 100 SER A O 1
ATOM 793 N N . THR A 1 101 ? -14.535 9.344 -8.469 1.00 89.12 101 THR A N 1
ATOM 794 C CA . THR A 1 101 ? -15.485 10.429 -8.164 1.00 89.12 101 THR A CA 1
ATOM 795 C C . THR A 1 101 ? -16.891 10.158 -8.696 1.00 89.12 101 THR A C 1
ATOM 797 O O . THR A 1 101 ? -17.888 10.324 -7.989 1.00 89.12 101 THR A O 1
ATOM 800 N N . ARG A 1 102 ? -16.995 9.700 -9.949 1.00 87.31 102 ARG A N 1
ATOM 801 C CA . ARG A 1 102 ? -18.284 9.376 -10.573 1.00 87.31 102 ARG A CA 1
ATOM 802 C C . ARG A 1 102 ? -18.919 8.158 -9.907 1.00 87.31 102 ARG A C 1
ATOM 804 O O . ARG A 1 102 ? -20.134 8.144 -9.694 1.00 87.31 102 ARG A O 1
ATOM 811 N N . LEU A 1 103 ? -18.109 7.151 -9.583 1.00 90.69 103 LEU A N 1
ATOM 812 C CA . LEU A 1 103 ? -18.558 5.948 -8.889 1.00 90.69 103 LEU A CA 1
ATOM 813 C C . LEU A 1 103 ? -19.049 6.270 -7.470 1.00 90.69 103 LEU A C 1
ATOM 815 O O . LEU A 1 103 ? -20.147 5.854 -7.106 1.00 90.69 103 LEU A O 1
ATOM 819 N N . ALA A 1 104 ? -18.302 7.073 -6.714 1.00 91.75 104 ALA A N 1
ATOM 820 C CA . ALA A 1 104 ? -18.665 7.532 -5.379 1.00 91.75 104 ALA A CA 1
ATOM 821 C C . ALA A 1 104 ? -19.990 8.301 -5.387 1.00 91.75 104 ALA A C 1
ATOM 823 O O . ALA A 1 104 ? -20.902 7.974 -4.629 1.00 91.75 104 ALA A O 1
ATOM 824 N N . ALA A 1 105 ? -20.157 9.253 -6.312 1.00 89.56 105 ALA A N 1
ATOM 825 C CA . ALA A 1 105 ? -21.408 9.993 -6.463 1.00 89.56 105 ALA A CA 1
ATOM 826 C C . ALA A 1 105 ? -22.596 9.063 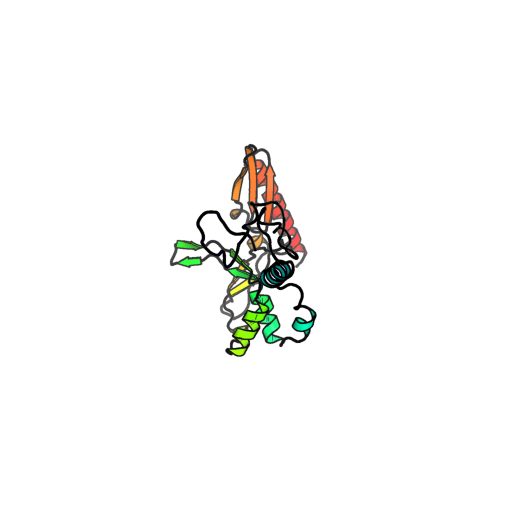-6.769 1.00 89.56 105 ALA A C 1
ATOM 828 O O . ALA A 1 105 ? -23.699 9.255 -6.251 1.00 89.56 105 ALA A O 1
ATOM 829 N N . TYR A 1 106 ? -22.385 8.035 -7.596 1.00 92.88 106 TYR A N 1
ATOM 830 C CA . TYR A 1 106 ? -23.405 7.033 -7.896 1.00 92.88 106 TYR A CA 1
ATOM 831 C C . TYR A 1 106 ? -23.754 6.164 -6.678 1.00 92.88 106 TYR A C 1
ATOM 833 O O . TYR A 1 106 ? -24.937 5.995 -6.375 1.00 92.88 106 TYR A O 1
ATOM 841 N N . LEU A 1 107 ? -22.758 5.645 -5.955 1.00 95.31 107 LEU A N 1
ATOM 842 C CA . LEU A 1 107 ? -22.963 4.834 -4.751 1.00 95.31 107 LEU A CA 1
ATOM 843 C C . LEU A 1 107 ? -23.657 5.637 -3.646 1.00 95.31 107 LEU A C 1
ATOM 845 O O . LEU A 1 107 ? -24.634 5.162 -3.064 1.00 95.31 107 LEU A O 1
ATOM 849 N N . HIS A 1 108 ? -23.244 6.885 -3.436 1.00 92.81 108 HIS A N 1
ATOM 850 C CA . HIS A 1 108 ? -23.889 7.788 -2.491 1.00 92.81 108 HIS A CA 1
ATOM 851 C C . HIS A 1 108 ? -25.369 8.020 -2.848 1.00 92.81 108 HIS A C 1
ATOM 853 O O . HIS A 1 108 ? -26.237 7.927 -1.977 1.00 92.81 108 HIS A O 1
ATOM 859 N N . ARG A 1 109 ? -25.702 8.233 -4.131 1.00 91.44 109 ARG A N 1
ATOM 860 C CA . ARG A 1 109 ? -27.104 8.335 -4.597 1.00 91.44 109 ARG A CA 1
ATOM 861 C C . ARG A 1 109 ? -27.893 7.037 -4.430 1.00 91.44 109 ARG A C 1
ATOM 863 O O . ARG A 1 109 ? -29.103 7.091 -4.240 1.00 91.44 109 ARG A O 1
ATOM 870 N N . ARG A 1 110 ? -27.229 5.878 -4.479 1.00 95.38 110 ARG A N 1
ATOM 871 C CA . ARG A 1 110 ? -27.833 4.574 -4.154 1.00 95.38 110 ARG A CA 1
ATOM 872 C C . ARG A 1 110 ? -28.069 4.360 -2.657 1.00 95.38 110 ARG A C 1
ATOM 874 O O . ARG A 1 110 ? -28.640 3.336 -2.297 1.00 95.38 110 ARG A O 1
ATOM 881 N N . GLY A 1 111 ? -27.639 5.294 -1.812 1.00 93.50 111 GLY A N 1
ATOM 882 C CA . GLY A 1 111 ? -27.784 5.209 -0.362 1.00 93.50 111 GLY A CA 1
ATOM 883 C C . GLY A 1 111 ? -26.599 4.565 0.355 1.00 93.50 111 GLY A C 1
ATOM 884 O O . GLY A 1 111 ? -26.704 4.327 1.551 1.00 93.50 111 GLY A O 1
ATOM 885 N N . TRP A 1 112 ? -25.474 4.299 -0.324 1.00 94.38 112 TRP A N 1
ATOM 886 C CA . TRP A 1 112 ? -24.258 3.862 0.371 1.00 94.38 112 TRP A CA 1
ATOM 887 C C . TRP A 1 112 ? -23.709 4.989 1.242 1.00 94.38 112 TRP A C 1
ATOM 889 O O . TRP A 1 112 ? -23.637 6.140 0.802 1.00 94.38 112 TRP A O 1
ATOM 899 N N . ARG A 1 113 ? -23.333 4.649 2.473 1.00 90.31 113 ARG A N 1
ATOM 900 C CA . ARG A 1 113 ? -22.721 5.546 3.454 1.00 90.31 113 ARG A CA 1
ATOM 901 C C . ARG A 1 113 ? -21.566 4.821 4.127 1.00 90.31 113 ARG A C 1
ATOM 903 O O . ARG A 1 113 ? -21.625 3.604 4.306 1.00 90.31 113 ARG A O 1
ATOM 910 N N . HIS A 1 114 ? -20.527 5.573 4.459 1.00 86.62 114 HIS A N 1
ATOM 911 C CA . HIS A 1 114 ? -19.400 5.072 5.230 1.00 86.62 114 HIS A CA 1
ATOM 912 C C . HIS A 1 114 ? -19.747 5.135 6.721 1.00 86.62 114 HIS A C 1
ATOM 914 O O . HIS A 1 114 ? -20.246 6.150 7.199 1.00 86.62 114 HIS A O 1
ATOM 920 N N . HIS A 1 115 ? -19.529 4.023 7.419 1.00 89.94 115 HIS A N 1
ATOM 921 C CA . HIS A 1 115 ? -19.800 3.854 8.846 1.00 89.94 115 HIS A CA 1
ATOM 922 C C . HIS A 1 115 ? -18.523 3.320 9.509 1.00 89.94 115 HIS A C 1
ATOM 924 O O . HIS A 1 115 ? -18.354 2.098 9.584 1.00 89.94 115 HIS A O 1
ATOM 930 N N . PRO A 1 116 ? -17.601 4.203 9.943 1.00 86.12 116 PRO A N 1
ATOM 931 C CA . PRO A 1 116 ? -16.306 3.808 10.504 1.00 86.12 116 PRO A CA 1
ATOM 932 C C . PRO A 1 116 ? -16.417 2.830 11.681 1.00 86.12 116 PRO A C 1
ATOM 934 O O . PRO A 1 116 ? -15.535 2.009 11.911 1.00 86.12 116 PRO A O 1
ATOM 937 N N . GLU A 1 117 ? -17.517 2.884 12.430 1.00 89.12 117 GLU A N 1
ATOM 938 C CA . GLU A 1 117 ? -17.828 1.986 13.543 1.00 89.12 117 GLU A CA 1
ATOM 939 C C . GLU A 1 117 ? -18.024 0.517 13.131 1.00 89.12 117 GLU A C 1
ATOM 941 O O . GLU A 1 117 ? -17.955 -0.377 13.980 1.00 89.12 117 GLU A O 1
ATOM 946 N N . HIS A 1 118 ? -18.273 0.263 11.845 1.00 90.81 118 HIS A N 1
ATOM 947 C CA . HIS A 1 118 ? -18.456 -1.068 11.268 1.00 90.81 118 HIS A CA 1
ATOM 948 C C . HIS A 1 118 ? -17.225 -1.574 10.507 1.00 90.81 118 HIS A C 1
ATOM 950 O O . HIS A 1 118 ? -17.240 -2.706 10.021 1.00 90.81 118 HIS A O 1
ATOM 956 N N . GLU A 1 119 ? -16.158 -0.777 10.419 1.00 91.38 119 GLU A N 1
ATOM 957 C CA . GLU A 1 119 ? -14.888 -1.231 9.861 1.00 91.38 119 GLU A CA 1
ATOM 958 C C . GLU A 1 119 ? -14.311 -2.376 10.704 1.00 91.38 119 GLU A C 1
ATOM 960 O O . GLU A 1 119 ? -14.174 -2.280 11.924 1.00 91.38 119 GLU A O 1
ATOM 965 N N . GLN A 1 120 ? -13.958 -3.470 10.031 1.00 92.06 120 GLN A N 1
ATOM 966 C CA . GLN A 1 120 ? -13.271 -4.617 10.638 1.00 92.06 120 GLN A CA 1
ATOM 967 C C . GLN A 1 120 ? -11.785 -4.639 10.285 1.00 92.06 120 GLN A C 1
ATOM 969 O O . GLN A 1 120 ? -10.977 -5.168 11.042 1.00 92.06 120 GLN A O 1
ATOM 974 N N . VAL A 1 121 ? -11.438 -4.041 9.145 1.00 92.25 121 VAL A N 1
ATOM 975 C CA . VAL A 1 121 ? -10.090 -4.004 8.589 1.00 92.25 121 VAL A CA 1
ATOM 976 C C . VAL A 1 121 ? -9.791 -2.583 8.140 1.00 92.25 121 VAL A C 1
ATOM 978 O O . VAL A 1 121 ? -10.657 -1.927 7.558 1.00 92.25 121 VAL A O 1
ATOM 981 N N . ARG A 1 122 ? -8.561 -2.129 8.370 1.00 91.50 122 ARG A N 1
ATOM 982 C CA . ARG A 1 122 ? -8.062 -0.839 7.899 1.00 91.50 122 ARG A CA 1
ATOM 983 C C . ARG A 1 122 ? -6.706 -1.007 7.237 1.00 91.50 122 ARG A C 1
ATOM 985 O O . ARG A 1 122 ? -5.856 -1.729 7.739 1.00 91.50 122 ARG A O 1
ATOM 992 N N . TRP A 1 123 ? -6.504 -0.323 6.120 1.00 92.00 123 TRP A N 1
ATOM 993 C CA . TRP A 1 123 ? -5.192 -0.228 5.495 1.00 92.00 123 TRP A CA 1
ATOM 994 C C . TRP A 1 123 ? -4.379 0.911 6.120 1.00 92.00 123 TRP A C 1
ATOM 996 O O . TRP A 1 123 ? -4.908 2.002 6.342 1.00 92.00 123 TRP A O 1
ATOM 1006 N N . VAL A 1 124 ? -3.102 0.658 6.386 1.00 92.06 124 VAL A N 1
ATOM 1007 C CA . VAL A 1 124 ? -2.135 1.621 6.914 1.00 92.06 124 VAL A CA 1
ATOM 1008 C C . VAL A 1 124 ? -0.937 1.673 5.962 1.00 92.06 124 VAL A C 1
ATOM 1010 O O . VAL A 1 124 ? -0.375 0.620 5.649 1.00 92.06 124 VAL A O 1
ATOM 1013 N N . PRO A 1 125 ? -0.527 2.865 5.491 1.00 90.56 125 PRO A N 1
ATOM 1014 C CA . PRO A 1 125 ? 0.644 2.997 4.635 1.00 90.56 125 PRO A CA 1
ATOM 1015 C C . PRO A 1 125 ? 1.926 2.670 5.397 1.00 90.56 125 PRO A C 1
ATOM 1017 O O . PRO A 1 125 ? 2.049 2.960 6.589 1.00 90.56 125 PRO A O 1
ATOM 1020 N N . THR A 1 126 ? 2.921 2.164 4.678 1.00 90.19 126 THR A N 1
ATOM 1021 C CA . THR A 1 126 ? 4.292 2.069 5.175 1.00 90.19 126 THR A CA 1
ATOM 1022 C C . THR A 1 126 ? 4.803 3.468 5.532 1.00 90.19 126 THR A C 1
ATOM 1024 O O . THR A 1 126 ? 4.713 4.384 4.702 1.00 90.19 126 THR A O 1
ATOM 1027 N N . PRO A 1 127 ? 5.390 3.660 6.727 1.00 86.94 127 PRO A N 1
ATOM 1028 C CA . PRO A 1 127 ? 6.028 4.918 7.095 1.00 86.94 127 PRO A CA 1
ATOM 1029 C C . PRO A 1 127 ? 7.069 5.345 6.052 1.00 86.94 127 PRO A C 1
ATOM 1031 O O . PRO A 1 127 ? 8.005 4.605 5.753 1.00 86.94 127 PRO A O 1
ATOM 1034 N N . ASN A 1 128 ? 6.910 6.546 5.484 1.00 81.38 128 ASN A N 1
ATOM 1035 C CA . ASN A 1 128 ? 7.762 7.069 4.404 1.00 81.38 128 ASN A CA 1
ATOM 1036 C C . ASN A 1 128 ? 7.852 6.150 3.162 1.00 81.38 128 ASN A C 1
ATOM 1038 O O . ASN A 1 128 ? 8.859 6.165 2.448 1.00 81.38 128 ASN A O 1
ATOM 1042 N N . GLY A 1 129 ? 6.815 5.342 2.918 1.00 79.31 129 GLY A N 1
ATOM 1043 C CA . GLY A 1 129 ? 6.733 4.420 1.789 1.00 79.31 129 GLY A CA 1
ATOM 1044 C C . GLY A 1 129 ? 6.618 5.119 0.426 1.00 79.31 129 GLY A C 1
ATOM 1045 O O . GLY A 1 129 ? 6.291 6.308 0.340 1.00 79.31 129 GLY A O 1
ATOM 1046 N N . PRO A 1 130 ? 6.899 4.399 -0.673 1.00 79.56 130 PRO A N 1
ATOM 1047 C CA . PRO A 1 130 ? 6.775 4.935 -2.025 1.00 79.56 130 PRO A CA 1
ATOM 1048 C C . PRO A 1 130 ? 5.314 5.188 -2.423 1.00 79.56 130 PRO A C 1
ATOM 1050 O O . PRO A 1 130 ? 4.370 4.646 -1.849 1.00 79.56 130 PRO A O 1
ATOM 1053 N N . SER A 1 131 ? 5.124 5.954 -3.501 1.00 70.12 131 SER A N 1
ATOM 1054 C CA . SER A 1 131 ? 3.816 6.053 -4.150 1.00 70.12 131 SER A CA 1
ATOM 1055 C C . SER A 1 131 ? 3.381 4.675 -4.658 1.00 70.12 131 SER A C 1
ATOM 1057 O O . SER A 1 131 ? 4.089 4.039 -5.444 1.00 70.12 131 SER A O 1
ATOM 1059 N N . GLY A 1 132 ? 2.215 4.218 -4.197 1.00 71.56 132 GLY A N 1
ATOM 1060 C CA . GLY A 1 132 ? 1.657 2.928 -4.584 1.00 71.56 132 GLY A CA 1
ATOM 1061 C C . GLY A 1 132 ? 2.141 1.734 -3.757 1.00 71.56 132 GLY A C 1
ATOM 1062 O O . GLY A 1 132 ? 2.097 0.605 -4.254 1.00 71.56 132 GLY A O 1
ATOM 1063 N N . ASP A 1 133 ? 2.615 2.013 -2.544 1.00 83.81 133 ASP A N 1
ATOM 1064 C CA . ASP A 1 133 ? 2.868 1.051 -1.477 1.00 83.81 133 ASP A CA 1
ATOM 1065 C C . ASP A 1 133 ? 1.653 0.153 -1.180 1.00 83.81 133 ASP A C 1
ATOM 1067 O O . ASP A 1 133 ? 0.506 0.582 -1.277 1.00 83.81 133 ASP A O 1
ATOM 1071 N N . LEU A 1 134 ? 1.916 -1.100 -0.807 1.00 84.75 134 LEU A N 1
ATOM 1072 C CA . LEU A 1 134 ? 0.879 -2.051 -0.404 1.00 84.75 134 LEU A CA 1
ATOM 1073 C C . LEU A 1 134 ? 0.543 -1.948 1.085 1.00 84.75 134 LEU A C 1
ATOM 1075 O O . LEU A 1 134 ? -0.539 -2.390 1.467 1.00 84.75 134 LEU A O 1
ATOM 1079 N N . GLY A 1 135 ? 1.409 -1.331 1.896 1.00 89.69 135 GLY A N 1
ATOM 1080 C CA . GLY A 1 135 ? 1.187 -1.084 3.319 1.00 89.69 135 GLY A CA 1
ATOM 1081 C C . GLY A 1 135 ? 0.867 -2.352 4.112 1.00 89.69 135 GLY A C 1
ATOM 1082 O O . GLY A 1 135 ? 1.310 -3.451 3.769 1.00 89.69 135 GLY A O 1
ATOM 1083 N N . LEU A 1 136 ? 0.082 -2.192 5.176 1.00 91.06 136 LEU A N 1
ATOM 1084 C CA . LEU A 1 136 ? -0.436 -3.284 5.998 1.00 91.06 136 LEU A CA 1
ATOM 1085 C C . LEU A 1 136 ? -1.941 -3.143 6.201 1.00 91.06 136 LEU A C 1
ATOM 1087 O O . LEU A 1 136 ? -2.462 -2.039 6.346 1.00 91.06 136 LEU A O 1
ATOM 1091 N N . HIS A 1 137 ? -2.636 -4.274 6.273 1.00 91.94 137 HIS A N 1
ATOM 1092 C CA . HIS A 1 137 ? -4.026 -4.327 6.713 1.00 91.94 137 HIS A CA 1
ATOM 1093 C C . HIS A 1 137 ? -4.061 -4.740 8.181 1.00 91.94 137 HIS A C 1
ATOM 1095 O O . HIS A 1 137 ? -3.618 -5.832 8.526 1.00 91.94 137 HIS A O 1
ATOM 1101 N N . ILE A 1 138 ? -4.582 -3.864 9.036 1.00 92.31 138 ILE A N 1
ATOM 1102 C CA . ILE A 1 138 ? -4.800 -4.134 10.456 1.00 92.31 138 ILE A CA 1
ATOM 1103 C C . ILE A 1 138 ? -6.246 -4.521 10.719 1.00 92.31 138 ILE A C 1
ATOM 1105 O O . ILE A 1 138 ? -7.172 -3.970 10.119 1.00 92.31 138 ILE A O 1
ATOM 1109 N N . GLU A 1 139 ? -6.434 -5.439 11.657 1.00 93.69 139 GLU A N 1
ATOM 1110 C CA . GLU A 1 139 ? -7.750 -5.853 12.128 1.00 93.69 139 GLU A CA 1
ATOM 1111 C C . GLU A 1 139 ? -8.126 -5.117 13.409 1.00 93.69 139 GLU A C 1
ATOM 1113 O O . GLU A 1 139 ? -7.278 -4.764 14.234 1.00 93.69 139 GLU A O 1
ATOM 1118 N N . ARG A 1 140 ? -9.424 -4.868 13.573 1.00 92.94 140 ARG A N 1
ATOM 1119 C CA . ARG A 1 140 ? -9.947 -4.205 14.764 1.00 92.94 140 ARG A CA 1
ATOM 1120 C C . ARG A 1 140 ? -9.844 -5.128 15.978 1.00 92.94 140 ARG A C 1
ATOM 1122 O O . ARG A 1 140 ? -10.288 -6.275 15.934 1.00 92.94 140 ARG A O 1
ATOM 1129 N N . ASN A 1 141 ? -9.322 -4.606 17.086 1.00 92.50 141 ASN A N 1
ATOM 1130 C CA . ASN A 1 141 ? -9.216 -5.350 18.337 1.00 92.50 141 ASN A CA 1
ATOM 1131 C C . ASN A 1 141 ? -10.611 -5.684 18.909 1.00 92.50 141 ASN A C 1
ATOM 1133 O O . ASN A 1 141 ? -11.578 -4.955 18.653 1.00 92.50 141 ASN A O 1
ATOM 1137 N N . PRO A 1 142 ? -10.738 -6.729 19.754 1.00 92.06 142 PRO A N 1
ATOM 1138 C CA . PRO A 1 142 ? -12.009 -7.097 20.388 1.00 92.06 142 PRO A CA 1
ATOM 1139 C C . PRO A 1 142 ? -12.633 -5.997 21.259 1.00 92.06 142 PRO A C 1
ATOM 1141 O O . PRO A 1 142 ? -13.847 -5.968 21.443 1.00 92.06 142 PRO A O 1
ATOM 1144 N N . ASP A 1 143 ? -11.814 -5.092 21.797 1.00 91.38 143 ASP A N 1
ATOM 1145 C CA . ASP A 1 143 ? -12.255 -3.927 22.573 1.00 91.38 143 ASP A CA 1
ATOM 1146 C C . ASP A 1 143 ? -12.712 -2.747 21.692 1.00 91.38 143 ASP A C 1
ATOM 1148 O O . ASP A 1 143 ? -13.164 -1.718 22.197 1.00 91.38 143 ASP A O 1
ATOM 1152 N N . GLY A 1 144 ? -12.623 -2.896 20.368 1.00 87.56 144 GLY A N 1
ATOM 1153 C CA . GLY A 1 144 ? -12.987 -1.891 19.383 1.00 87.56 144 GLY A CA 1
ATOM 1154 C C . GLY A 1 144 ? -11.895 -0.860 19.078 1.00 87.56 144 GLY A C 1
ATOM 1155 O O . GLY A 1 144 ? -12.162 0.091 18.334 1.00 87.56 144 GLY A O 1
ATOM 1156 N N . THR A 1 145 ? -10.688 -1.012 19.616 1.00 92.12 145 THR A N 1
ATOM 1157 C CA . THR A 1 145 ? -9.543 -0.165 19.259 1.00 92.12 145 THR A CA 1
ATOM 1158 C C . THR A 1 145 ? -8.861 -0.654 17.980 1.00 92.12 145 THR A C 1
ATOM 1160 O O . THR A 1 145 ? -9.068 -1.782 17.532 1.00 92.12 145 THR A O 1
ATOM 1163 N N . TRP A 1 146 ? -8.060 0.214 17.366 1.00 92.88 146 TRP A N 1
ATOM 1164 C CA . TRP A 1 146 ? -7.182 -0.157 16.259 1.00 92.88 146 TRP A CA 1
ATOM 1165 C C . TRP A 1 146 ? -5.768 -0.348 16.804 1.00 92.88 146 TRP A C 1
ATOM 1167 O O . TRP A 1 146 ? -5.309 0.531 17.538 1.00 92.88 146 TRP A O 1
ATOM 1177 N N . PRO A 1 147 ? -5.078 -1.454 16.482 1.00 92.00 147 PRO A N 1
ATOM 1178 C CA . PRO A 1 147 ? -3.681 -1.601 16.853 1.00 92.00 147 PRO A CA 1
ATOM 1179 C C . PRO A 1 147 ? -2.827 -0.581 16.090 1.00 92.00 147 PRO A C 1
ATOM 1181 O O . PRO A 1 147 ? -3.119 -0.241 14.941 1.00 92.00 147 PRO A O 1
ATOM 1184 N N . THR A 1 148 ? -1.755 -0.117 16.725 1.00 89.06 148 THR A N 1
ATOM 1185 C CA . THR A 1 148 ? -0.678 0.603 16.039 1.00 89.06 148 THR A CA 1
ATOM 1186 C C . THR A 1 148 ? 0.320 -0.447 15.545 1.00 89.06 148 THR A C 1
ATOM 1188 O O . THR A 1 148 ? 0.854 -1.163 16.393 1.00 89.06 148 THR A O 1
ATOM 1191 N N . PRO A 1 149 ? 0.540 -0.602 14.225 1.00 88.56 149 PRO A N 1
ATOM 1192 C CA . PRO A 1 149 ? 1.526 -1.558 13.724 1.00 88.56 149 PRO A CA 1
ATOM 1193 C C . PRO A 1 149 ? 2.938 -1.186 14.191 1.00 88.56 149 PRO A C 1
ATOM 1195 O O . PRO A 1 149 ? 3.272 0.001 14.200 1.00 88.56 149 PRO A O 1
ATOM 1198 N N . ASP A 1 150 ? 3.769 -2.175 14.526 1.00 89.44 150 ASP A N 1
ATOM 1199 C CA . ASP A 1 150 ? 5.189 -1.928 14.798 1.00 89.44 150 ASP A CA 1
ATOM 1200 C C . ASP A 1 150 ? 5.887 -1.626 13.460 1.00 89.44 150 ASP A C 1
ATOM 1202 O O . ASP A 1 150 ? 5.628 -2.311 12.464 1.00 89.44 150 ASP A O 1
ATOM 1206 N N . PRO A 1 151 ? 6.797 -0.640 13.387 1.00 89.00 151 PRO A N 1
ATOM 1207 C CA . PRO A 1 151 ? 7.690 -0.486 12.242 1.00 89.00 151 PRO A CA 1
ATOM 1208 C C . PRO A 1 151 ? 8.341 -1.793 11.754 1.00 89.00 151 PRO A C 1
ATOM 1210 O O . PRO A 1 151 ? 8.570 -1.948 10.553 1.00 89.00 151 PRO A O 1
ATOM 1213 N N . GLU A 1 152 ? 8.611 -2.752 12.643 1.00 90.25 152 GLU A N 1
ATOM 1214 C CA . GLU A 1 152 ? 9.122 -4.079 12.272 1.00 90.25 152 GLU A CA 1
ATOM 1215 C C . GLU A 1 152 ? 8.163 -4.886 11.383 1.00 90.25 152 GLU A C 1
ATOM 1217 O O . GLU A 1 152 ? 8.633 -5.592 10.490 1.00 90.25 152 GLU A O 1
ATOM 1222 N N . ASP A 1 153 ? 6.845 -4.724 11.522 1.00 90.56 153 ASP A N 1
ATOM 1223 C CA . ASP A 1 153 ? 5.853 -5.429 10.694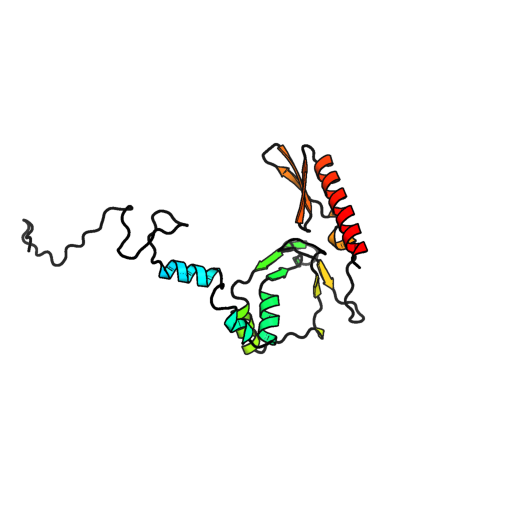 1.00 90.56 153 ASP A CA 1
ATOM 1224 C C . ASP A 1 153 ? 5.902 -4.966 9.224 1.00 90.56 153 ASP A C 1
ATOM 1226 O O . ASP A 1 153 ? 5.673 -5.744 8.281 1.00 90.56 153 ASP A O 1
ATOM 1230 N N . PHE A 1 154 ? 6.218 -3.680 9.020 1.00 90.62 154 PHE A N 1
ATOM 1231 C CA . PHE A 1 154 ? 6.366 -3.068 7.700 1.00 90.62 154 PHE A CA 1
ATOM 1232 C C . PHE A 1 154 ? 7.680 -3.443 7.022 1.00 90.62 154 PHE A C 1
ATOM 1234 O O . PHE A 1 154 ? 7.709 -3.569 5.799 1.00 90.62 154 PHE A O 1
ATOM 1241 N N . PHE A 1 155 ? 8.759 -3.605 7.789 1.00 91.94 155 PHE A N 1
ATOM 1242 C CA . PHE A 1 155 ? 10.119 -3.829 7.283 1.00 91.94 155 PHE A CA 1
ATOM 1243 C C . PHE A 1 155 ? 10.644 -5.241 7.583 1.00 91.94 155 PHE A C 1
ATOM 1245 O O . PHE A 1 155 ? 11.849 -5.441 7.753 1.00 91.94 155 PHE A O 1
ATOM 1252 N N . ASP A 1 156 ? 9.736 -6.214 7.623 1.00 92.00 156 ASP A N 1
ATOM 1253 C CA . ASP A 1 156 ? 10.025 -7.615 7.916 1.00 92.00 156 ASP A CA 1
ATOM 1254 C C . ASP A 1 156 ? 11.040 -8.227 6.917 1.00 92.00 156 ASP A C 1
ATOM 1256 O O . ASP A 1 156 ? 10.745 -8.387 5.724 1.00 92.00 156 ASP A O 1
ATOM 1260 N N . PRO A 1 157 ? 12.244 -8.621 7.377 1.00 93.00 157 PRO A N 1
ATOM 1261 C CA . PRO A 1 157 ? 13.278 -9.176 6.512 1.00 93.00 157 PRO A CA 1
ATOM 1262 C C . PRO A 1 157 ? 12.890 -10.516 5.872 1.00 93.00 157 PRO A C 1
ATOM 1264 O O . PRO A 1 157 ? 13.477 -10.880 4.848 1.00 93.00 157 PRO A O 1
ATOM 1267 N N . GLU A 1 158 ? 11.913 -11.249 6.414 1.00 93.50 158 GLU A N 1
ATOM 1268 C CA . GLU A 1 158 ? 11.440 -12.505 5.819 1.00 93.50 158 GLU A CA 1
ATOM 1269 C C . GLU A 1 158 ? 10.704 -12.280 4.490 1.00 93.50 158 GLU A C 1
ATOM 1271 O O . GLU A 1 158 ? 10.664 -13.172 3.639 1.00 93.50 158 GLU A O 1
ATOM 1276 N N . LYS A 1 159 ? 10.204 -11.062 4.246 1.00 90.69 159 LYS A N 1
ATOM 1277 C CA . LYS A 1 159 ? 9.539 -10.679 2.990 1.00 90.69 159 LYS A CA 1
ATOM 1278 C C . LYS A 1 159 ? 10.523 -10.334 1.865 1.00 90.69 159 LYS A C 1
ATOM 1280 O O . LYS A 1 159 ? 10.095 -9.965 0.768 1.00 90.69 159 LYS A O 1
ATOM 1285 N N . ILE A 1 160 ? 11.838 -10.442 2.089 1.00 94.50 160 ILE A N 1
ATOM 1286 C CA . ILE A 1 160 ? 12.842 -10.218 1.042 1.00 94.50 160 ILE A CA 1
ATOM 1287 C C . ILE A 1 160 ? 12.763 -11.319 -0.019 1.00 94.50 160 ILE A C 1
ATOM 1289 O O . ILE A 1 160 ? 13.060 -12.490 0.219 1.00 94.50 160 ILE A O 1
ATOM 1293 N N . VAL A 1 161 ? 12.494 -10.908 -1.256 1.00 94.69 161 VAL A N 1
ATOM 1294 C CA . VAL A 1 161 ? 12.578 -11.774 -2.433 1.00 94.69 161 VAL A CA 1
ATOM 1295 C C . VAL A 1 161 ? 13.875 -11.480 -3.176 1.00 94.69 161 VAL A C 1
ATOM 1297 O O . VAL A 1 161 ? 14.250 -10.328 -3.378 1.00 94.69 161 VAL A O 1
ATOM 1300 N N . THR A 1 162 ? 14.577 -12.529 -3.606 1.00 95.69 162 THR A N 1
ATOM 1301 C CA . THR A 1 162 ? 15.806 -12.399 -4.403 1.00 95.69 162 THR A CA 1
ATOM 1302 C C . THR A 1 162 ? 15.639 -13.043 -5.768 1.00 95.69 162 THR A C 1
ATOM 1304 O O . THR A 1 162 ? 15.144 -14.163 -5.886 1.00 95.69 162 THR A O 1
ATOM 1307 N N . SER A 1 163 ? 16.090 -12.351 -6.806 1.00 96.50 163 SER A N 1
ATOM 1308 C CA . SER A 1 163 ? 16.054 -12.818 -8.190 1.00 96.50 163 SER A CA 1
ATOM 1309 C C . SER A 1 163 ? 17.352 -12.460 -8.911 1.00 96.50 163 SER A C 1
ATOM 1311 O O . SER A 1 163 ? 18.098 -11.579 -8.479 1.00 96.50 163 SER A O 1
ATOM 1313 N N . GLN A 1 164 ? 17.656 -13.174 -9.993 1.00 97.12 164 GLN A N 1
ATOM 1314 C CA . GLN A 1 164 ? 18.801 -12.861 -10.842 1.00 97.12 164 GLN A CA 1
ATOM 1315 C C . GLN A 1 164 ? 18.334 -12.050 -12.055 1.00 97.12 164 GLN A C 1
ATOM 1317 O O . GLN A 1 164 ? 17.366 -12.414 -12.724 1.00 97.12 164 GLN A O 1
ATOM 1322 N N . SER A 1 165 ? 19.026 -10.950 -12.329 1.00 94.88 165 SER A N 1
ATOM 1323 C CA . SER A 1 165 ? 18.797 -10.088 -13.485 1.00 94.88 165 SER A CA 1
ATOM 1324 C C . SER A 1 165 ? 19.423 -10.676 -14.757 1.00 94.88 165 SER A C 1
ATOM 1326 O O . SER A 1 165 ? 20.268 -11.573 -14.714 1.00 94.88 165 SER A O 1
ATOM 1328 N N . ARG A 1 166 ? 19.031 -10.141 -15.919 1.00 94.31 166 ARG A N 1
ATOM 1329 C CA . ARG A 1 166 ? 19.522 -10.570 -17.244 1.00 94.31 166 ARG A CA 1
ATOM 1330 C C . ARG A 1 166 ? 21.019 -10.328 -17.448 1.00 94.31 166 ARG A C 1
ATOM 1332 O O . ARG A 1 166 ? 21.637 -11.019 -18.247 1.00 94.31 166 ARG A O 1
ATOM 1339 N N . ASP A 1 167 ? 21.585 -9.356 -16.741 1.00 94.00 167 ASP A N 1
ATOM 1340 C CA . ASP A 1 167 ? 23.014 -9.019 -16.755 1.00 94.00 167 ASP A CA 1
ATOM 1341 C C . ASP A 1 167 ? 23.859 -9.914 -15.825 1.00 94.00 167 ASP A C 1
ATOM 1343 O O . ASP A 1 167 ? 25.066 -9.717 -15.699 1.00 94.00 167 ASP A O 1
ATOM 1347 N N . GLY A 1 168 ? 23.236 -10.898 -15.166 1.00 93.44 168 GLY A N 1
ATOM 1348 C CA . GLY A 1 168 ? 23.888 -11.822 -14.239 1.00 93.44 168 GLY A CA 1
ATOM 1349 C C . GLY A 1 168 ? 24.014 -11.302 -12.805 1.00 93.44 168 GLY A C 1
ATOM 1350 O O . GLY A 1 168 ? 24.398 -12.078 -11.925 1.00 93.44 168 GLY A O 1
ATOM 1351 N N . SER A 1 169 ? 23.656 -10.042 -12.542 1.00 96.69 169 SER A N 1
ATOM 1352 C CA . SER A 1 169 ? 23.596 -9.487 -11.188 1.00 96.69 169 SER A CA 1
ATOM 1353 C C . SER A 1 169 ? 22.400 -10.033 -10.397 1.00 96.69 169 SER A C 1
ATOM 1355 O O . SER A 1 169 ? 21.459 -10.599 -10.953 1.00 96.69 169 SER A O 1
ATOM 1357 N N . TRP A 1 170 ? 22.432 -9.867 -9.080 1.00 97.75 170 TRP A N 1
ATOM 1358 C CA . TRP A 1 170 ? 21.365 -10.260 -8.167 1.00 97.75 170 TRP A CA 1
ATOM 1359 C C . TRP A 1 170 ? 20.607 -9.042 -7.668 1.00 97.75 170 TRP A C 1
ATOM 1361 O O . TRP A 1 170 ? 21.223 -8.064 -7.251 1.00 97.75 170 TRP A O 1
ATOM 1371 N N . ILE A 1 171 ? 19.282 -9.139 -7.667 1.00 97.50 171 ILE A N 1
ATOM 1372 C CA . ILE A 1 171 ? 18.361 -8.139 -7.135 1.00 97.50 171 ILE A CA 1
ATOM 1373 C C . ILE A 1 171 ? 17.692 -8.734 -5.897 1.00 97.50 171 ILE A C 1
ATOM 1375 O O . ILE A 1 171 ? 17.139 -9.832 -5.955 1.00 97.50 171 ILE A O 1
ATOM 1379 N N . ALA A 1 172 ? 17.748 -8.011 -4.786 1.00 97.44 172 ALA A N 1
ATOM 1380 C CA . ALA A 1 172 ? 16.909 -8.229 -3.617 1.00 97.44 172 ALA A CA 1
ATOM 1381 C C . ALA A 1 172 ? 15.831 -7.139 -3.597 1.00 97.44 172 ALA A C 1
ATOM 1383 O O . ALA A 1 172 ? 16.159 -5.970 -3.798 1.00 97.44 172 ALA A O 1
ATOM 1384 N N . SER A 1 173 ? 14.575 -7.503 -3.362 1.00 94.75 173 SER A N 1
ATOM 1385 C CA . SER A 1 173 ? 13.433 -6.583 -3.312 1.00 94.75 173 SER A CA 1
ATOM 1386 C C . SER A 1 173 ? 12.537 -6.882 -2.117 1.00 94.75 173 SER A C 1
ATOM 1388 O O . SER A 1 173 ? 12.341 -8.047 -1.771 1.00 94.75 173 SER A O 1
ATOM 1390 N N . HIS A 1 174 ? 11.958 -5.837 -1.540 1.00 92.44 174 HIS A N 1
ATOM 1391 C CA . HIS A 1 174 ? 11.012 -5.905 -0.432 1.00 92.44 174 HIS A CA 1
ATOM 1392 C C . HIS A 1 174 ? 9.685 -5.210 -0.821 1.00 92.44 174 HIS A C 1
ATOM 1394 O O . HIS A 1 174 ? 9.739 -4.191 -1.518 1.00 92.44 174 HIS A O 1
ATOM 1400 N N . PRO A 1 175 ? 8.504 -5.699 -0.379 1.00 86.69 175 PRO A N 1
ATOM 1401 C CA . PRO A 1 175 ? 7.196 -5.107 -0.704 1.00 86.69 175 PRO A CA 1
ATOM 1402 C C . PRO A 1 175 ? 7.049 -3.617 -0.366 1.00 86.69 175 PRO A C 1
ATOM 1404 O O . PRO A 1 175 ? 6.394 -2.895 -1.106 1.00 86.69 175 PRO A O 1
ATOM 1407 N N . ALA A 1 176 ? 7.747 -3.139 0.668 1.00 86.69 176 ALA A N 1
ATOM 1408 C CA . ALA A 1 176 ? 7.846 -1.718 1.037 1.00 86.69 176 ALA A CA 1
ATOM 1409 C C . ALA A 1 176 ? 8.590 -0.828 0.005 1.00 86.69 176 ALA A C 1
ATOM 1411 O O . ALA A 1 176 ? 8.998 0.290 0.312 1.00 86.69 176 ALA A O 1
ATOM 1412 N N . GLY A 1 177 ? 8.848 -1.331 -1.207 1.00 86.38 177 GLY A N 1
ATOM 1413 C CA . GLY A 1 177 ? 9.491 -0.595 -2.299 1.00 86.38 177 GLY A CA 1
ATOM 1414 C C . GLY A 1 177 ? 11.002 -0.417 -2.185 1.00 86.38 177 GLY A C 1
ATOM 1415 O O . GLY A 1 177 ? 11.580 0.373 -2.931 1.00 86.38 177 GLY A O 1
ATOM 1416 N N . LEU A 1 178 ? 11.653 -1.145 -1.279 1.00 90.62 178 LEU A N 1
ATOM 1417 C CA . LEU A 1 178 ? 13.108 -1.144 -1.145 1.00 90.62 178 LEU A CA 1
ATOM 1418 C C . LEU A 1 178 ? 13.719 -2.224 -2.036 1.00 90.62 178 LEU A C 1
ATOM 1420 O O . LEU A 1 178 ? 13.197 -3.337 -2.140 1.00 90.62 178 LEU A O 1
ATOM 1424 N N . TYR A 1 179 ? 14.851 -1.914 -2.661 1.00 94.56 179 TYR A N 1
ATOM 1425 C CA . TYR A 1 179 ? 15.599 -2.886 -3.445 1.00 94.56 179 TYR A CA 1
ATOM 1426 C C . TYR A 1 179 ? 17.101 -2.611 -3.411 1.00 94.56 179 TYR A C 1
ATOM 1428 O O . TYR A 1 179 ? 17.566 -1.493 -3.178 1.00 94.56 179 TYR A O 1
ATOM 1436 N N . ALA A 1 180 ? 17.879 -3.659 -3.653 1.00 96.94 180 ALA A N 1
ATOM 1437 C CA . ALA A 1 180 ? 19.325 -3.591 -3.780 1.00 96.94 180 ALA A CA 1
ATOM 1438 C C . ALA A 1 180 ? 19.783 -4.512 -4.911 1.00 96.94 180 ALA A C 1
ATOM 1440 O O . ALA A 1 180 ? 19.295 -5.635 -5.043 1.00 96.94 180 ALA A O 1
ATOM 1441 N N . GLN A 1 181 ? 20.742 -4.048 -5.708 1.00 97.19 181 GLN A N 1
ATOM 1442 C CA . GLN A 1 181 ? 21.333 -4.816 -6.798 1.00 97.19 181 GLN A CA 1
ATOM 1443 C C . GLN A 1 181 ? 22.833 -4.979 -6.559 1.00 97.19 181 GLN A C 1
ATOM 1445 O O . GLN A 1 181 ? 23.541 -4.004 -6.306 1.00 97.19 181 GLN A O 1
ATOM 1450 N N . ALA A 1 182 ? 23.337 -6.209 -6.651 1.00 97.31 182 ALA A N 1
ATOM 1451 C CA . ALA A 1 182 ? 24.748 -6.501 -6.426 1.00 97.31 182 ALA A CA 1
ATOM 1452 C C . ALA A 1 182 ? 25.256 -7.681 -7.273 1.00 97.31 182 ALA A C 1
ATOM 1454 O O . ALA A 1 182 ? 24.465 -8.507 -7.721 1.00 97.31 182 ALA A O 1
ATOM 1455 N N . PRO A 1 183 ? 26.584 -7.843 -7.440 1.00 97.31 183 PRO A N 1
ATOM 1456 C CA . PRO A 1 183 ? 27.150 -8.971 -8.190 1.00 97.31 183 PRO A CA 1
ATOM 1457 C C . PRO A 1 183 ? 26.874 -10.363 -7.595 1.00 97.31 183 PRO A C 1
ATOM 1459 O O . PRO A 1 183 ? 27.046 -11.363 -8.283 1.00 97.31 183 PRO A O 1
ATOM 1462 N N . SER A 1 184 ? 26.472 -10.464 -6.323 1.00 97.12 184 SER A N 1
ATOM 1463 C CA . SER A 1 184 ? 26.168 -11.741 -5.669 1.00 97.12 184 SER A CA 1
ATOM 1464 C C . SER A 1 184 ? 24.888 -11.670 -4.841 1.00 97.12 184 SER A C 1
ATOM 1466 O O . SER A 1 184 ? 24.571 -10.630 -4.259 1.00 97.12 184 SER A O 1
ATOM 1468 N N . LYS A 1 185 ? 24.189 -12.810 -4.737 1.00 97.25 185 LYS A N 1
ATOM 1469 C CA . LYS A 1 185 ? 22.943 -12.953 -3.968 1.00 97.25 185 LYS A CA 1
ATOM 1470 C C . LYS A 1 185 ? 23.091 -12.459 -2.530 1.00 97.25 185 LYS A C 1
ATOM 1472 O O . LYS A 1 185 ? 22.302 -11.642 -2.071 1.00 97.25 185 LYS A O 1
ATOM 1477 N N . ALA A 1 186 ? 24.137 -12.924 -1.844 1.00 96.88 186 ALA A N 1
ATOM 1478 C CA . ALA A 1 186 ? 24.402 -12.570 -0.453 1.00 96.88 186 ALA A CA 1
ATOM 1479 C C . ALA A 1 186 ? 24.655 -11.066 -0.276 1.00 96.88 186 ALA A C 1
ATOM 1481 O O . ALA A 1 186 ? 24.202 -10.479 0.702 1.00 96.88 186 ALA A O 1
ATOM 1482 N N . ARG A 1 187 ? 25.334 -10.423 -1.237 1.00 96.88 187 ARG A N 1
ATOM 1483 C CA . ARG A 1 187 ? 25.611 -8.985 -1.171 1.00 96.88 187 ARG A CA 1
ATOM 1484 C C . ARG A 1 187 ? 24.355 -8.150 -1.399 1.00 96.88 187 ARG A C 1
ATOM 1486 O O . ARG A 1 187 ? 24.158 -7.190 -0.664 1.00 96.88 187 ARG A O 1
ATOM 1493 N N . ALA A 1 188 ? 23.509 -8.528 -2.358 1.00 97.25 188 ALA A N 1
ATOM 1494 C CA . ALA A 1 188 ? 22.229 -7.856 -2.588 1.00 97.25 188 ALA A CA 1
ATOM 1495 C C . ALA A 1 188 ? 21.326 -7.974 -1.349 1.00 97.25 188 ALA A C 1
ATOM 1497 O O . ALA A 1 188 ? 20.780 -6.980 -0.880 1.00 97.25 188 ALA A O 1
ATOM 1498 N N . HIS A 1 189 ? 21.255 -9.171 -0.761 1.00 97.31 189 HIS A N 1
ATOM 1499 C CA . HIS A 1 189 ? 20.489 -9.414 0.460 1.00 97.31 189 HIS A CA 1
ATOM 1500 C C . HIS A 1 189 ? 21.008 -8.596 1.651 1.00 97.31 189 HIS A C 1
ATOM 1502 O O . HIS A 1 189 ? 20.230 -7.928 2.321 1.00 97.31 189 HIS A O 1
ATOM 1508 N N . ALA A 1 190 ? 22.321 -8.600 1.902 1.00 97.38 190 ALA A N 1
ATOM 1509 C CA . ALA A 1 190 ? 22.917 -7.836 3.000 1.00 97.38 190 ALA A CA 1
ATOM 1510 C C . ALA A 1 190 ? 22.707 -6.321 2.843 1.00 97.38 190 ALA A C 1
ATOM 1512 O O . ALA A 1 190 ? 22.424 -5.632 3.819 1.00 97.38 190 ALA A O 1
ATOM 1513 N N . GLN A 1 191 ? 22.809 -5.801 1.616 1.00 97.44 191 GLN A N 1
ATOM 1514 C CA . GLN A 1 191 ? 22.536 -4.390 1.337 1.00 97.44 191 GLN A CA 1
ATOM 1515 C C . GLN A 1 191 ? 21.076 -4.020 1.605 1.00 97.44 191 GLN A C 1
ATOM 1517 O O . GLN A 1 191 ? 20.826 -2.961 2.173 1.00 97.44 191 GLN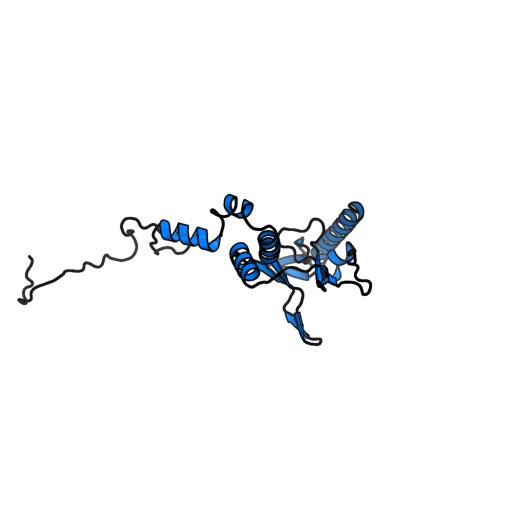 A O 1
ATOM 1522 N N . LEU A 1 192 ? 20.125 -4.874 1.219 1.00 97.31 192 LEU A N 1
ATOM 1523 C CA . LEU A 1 192 ? 18.710 -4.632 1.489 1.00 97.31 192 LEU A CA 1
ATOM 1524 C C . LEU A 1 192 ? 18.384 -4.732 2.985 1.00 97.31 192 LEU A C 1
ATOM 1526 O O . LEU A 1 192 ? 17.681 -3.869 3.497 1.00 97.31 192 LEU A O 1
ATOM 1530 N N . LEU A 1 193 ? 18.944 -5.713 3.700 1.00 96.88 193 LEU A N 1
ATOM 1531 C CA . LEU A 1 193 ? 18.795 -5.818 5.158 1.00 96.88 193 LEU A CA 1
ATOM 1532 C C . LEU A 1 193 ? 19.264 -4.550 5.875 1.00 96.88 193 LEU A C 1
ATOM 1534 O O . LEU A 1 193 ? 18.590 -4.071 6.779 1.00 96.88 193 LEU A O 1
ATOM 1538 N N . GLN A 1 194 ? 20.395 -3.983 5.449 1.00 96.94 194 GLN A N 1
ATOM 1539 C CA . GLN A 1 194 ? 20.889 -2.737 6.026 1.00 96.94 194 GLN A CA 1
ATOM 1540 C C . GLN A 1 194 ? 19.923 -1.569 5.778 1.00 96.94 194 GLN A C 1
ATOM 1542 O O . GLN A 1 194 ? 19.724 -0.754 6.672 1.00 96.94 194 GLN A O 1
ATOM 1547 N N . GLN A 1 195 ? 19.314 -1.493 4.587 1.00 95.25 195 GLN A N 1
ATOM 1548 C CA . GLN A 1 195 ? 18.295 -0.480 4.293 1.00 95.25 195 GLN A CA 1
ATOM 1549 C C . GLN A 1 195 ? 17.051 -0.654 5.170 1.00 95.25 195 GLN A C 1
ATOM 1551 O O . GLN A 1 195 ? 16.553 0.340 5.692 1.00 95.25 195 GLN A O 1
ATOM 1556 N N . LEU A 1 196 ? 16.570 -1.891 5.349 1.00 94.75 196 LEU A N 1
ATOM 1557 C CA . LEU A 1 196 ? 15.426 -2.189 6.217 1.00 94.75 196 LEU A CA 1
ATOM 1558 C C . LEU A 1 196 ? 15.710 -1.768 7.657 1.00 94.75 196 LEU A C 1
ATOM 1560 O O . LEU A 1 196 ? 14.916 -1.032 8.224 1.00 94.75 196 LEU A O 1
ATOM 1564 N N . LEU A 1 197 ? 16.875 -2.132 8.205 1.00 94.94 197 LEU A N 1
ATOM 1565 C CA . LEU A 1 197 ? 17.275 -1.737 9.557 1.00 94.94 197 LEU A CA 1
ATOM 1566 C C . LEU A 1 197 ? 17.235 -0.215 9.738 1.00 94.94 197 LEU A C 1
ATOM 1568 O O . LEU A 1 197 ? 16.606 0.279 10.669 1.00 94.94 197 LEU A O 1
ATOM 1572 N N . THR A 1 198 ? 17.852 0.529 8.816 1.00 94.12 198 THR A N 1
ATOM 1573 C CA . THR A 1 198 ? 17.838 1.997 8.859 1.00 94.12 198 THR A CA 1
ATOM 1574 C C . THR A 1 198 ? 16.415 2.550 8.784 1.00 94.12 198 THR A C 1
ATOM 1576 O O . THR A 1 198 ? 16.086 3.476 9.518 1.00 94.12 198 THR A O 1
ATOM 1579 N N . LYS A 1 199 ? 15.545 1.977 7.946 1.00 92.50 199 LYS A N 1
ATOM 1580 C CA . LYS A 1 199 ? 14.149 2.420 7.819 1.00 92.50 199 LYS A CA 1
ATOM 1581 C C . LYS A 1 199 ? 13.316 2.127 9.063 1.00 92.50 199 LYS A C 1
ATOM 1583 O O . LYS A 1 199 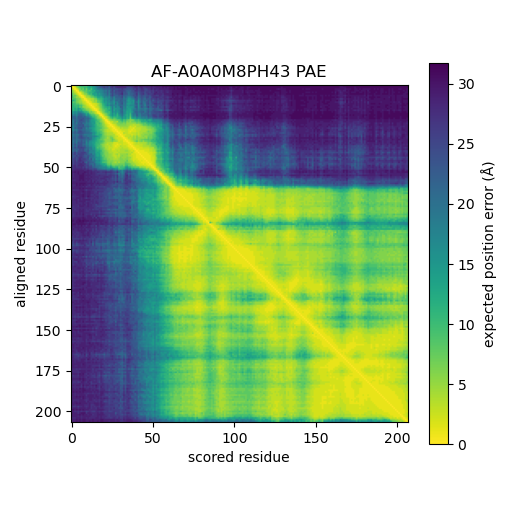? 12.536 2.984 9.471 1.00 92.50 199 LYS A O 1
ATOM 1588 N N . THR A 1 200 ? 13.520 0.976 9.694 1.00 92.44 200 THR A N 1
ATOM 1589 C CA . THR A 1 200 ? 12.888 0.634 10.971 1.00 92.44 200 THR A CA 1
ATOM 1590 C C . THR A 1 200 ? 13.309 1.608 12.067 1.00 92.44 200 THR A C 1
ATOM 1592 O O . THR A 1 200 ? 12.460 2.110 12.798 1.00 92.44 200 THR A O 1
ATOM 1595 N N . GLU A 1 201 ? 14.601 1.928 12.163 1.00 92.94 201 GLU A N 1
ATOM 1596 C CA . GLU A 1 201 ? 15.121 2.902 13.132 1.00 92.94 201 GLU A CA 1
ATOM 1597 C C . GLU A 1 201 ? 14.576 4.319 12.877 1.00 92.94 201 GLU A C 1
ATOM 1599 O O . GLU A 1 201 ? 14.152 4.989 13.817 1.00 92.94 201 GLU A O 1
ATOM 1604 N N . GLU A 1 202 ? 14.528 4.766 11.617 1.00 91.50 202 GLU A N 1
ATOM 1605 C CA . GLU A 1 202 ? 13.944 6.060 11.225 1.00 91.50 202 GLU A CA 1
ATOM 1606 C C . GLU A 1 202 ? 12.454 6.157 11.583 1.00 91.50 202 GLU A C 1
ATOM 1608 O O . GLU A 1 202 ? 12.000 7.197 12.069 1.00 91.50 202 GLU A O 1
ATOM 1613 N N . ALA A 1 203 ? 11.695 5.083 11.351 1.00 88.50 203 ALA A N 1
ATOM 1614 C CA . ALA A 1 203 ? 10.277 5.017 11.678 1.00 88.50 203 ALA A CA 1
ATOM 1615 C C . ALA A 1 203 ? 10.053 5.061 13.197 1.00 88.50 203 ALA A C 1
ATOM 1617 O O . ALA A 1 203 ? 9.270 5.886 13.657 1.00 88.50 203 ALA A O 1
ATOM 1618 N N . LYS A 1 204 ? 10.815 4.277 13.973 1.00 87.75 204 LYS A N 1
ATOM 1619 C CA . LYS A 1 204 ? 10.764 4.288 15.448 1.00 87.75 204 LYS A CA 1
ATOM 1620 C C . LYS A 1 204 ? 11.182 5.632 16.053 1.00 87.75 204 LYS A C 1
ATOM 1622 O O . LYS A 1 204 ? 10.692 6.008 17.107 1.00 87.75 204 LYS A O 1
ATOM 1627 N N . ALA A 1 205 ? 12.091 6.363 15.407 1.00 85.06 205 ALA A N 1
ATOM 1628 C CA . ALA A 1 205 ? 12.530 7.683 15.868 1.00 85.06 205 ALA A CA 1
ATOM 1629 C C . ALA A 1 205 ? 11.546 8.819 15.530 1.00 85.06 205 ALA A C 1
ATOM 1631 O O . ALA A 1 205 ? 11.722 9.935 16.021 1.00 85.06 205 ALA A O 1
ATOM 1632 N N . SER A 1 206 ? 10.569 8.557 14.658 1.00 73.75 206 SER A N 1
ATOM 1633 C CA . SER A 1 206 ? 9.560 9.529 14.218 1.00 73.75 206 SER A CA 1
ATOM 1634 C C . SER A 1 206 ? 8.228 9.410 14.976 1.00 73.75 206 SER A C 1
ATOM 1636 O O . SER A 1 206 ? 7.343 10.235 14.742 1.00 73.75 206 SER A O 1
ATOM 1638 N N . GLU A 1 207 ? 8.089 8.401 15.844 1.00 60.41 207 GLU A N 1
ATOM 1639 C CA . GLU A 1 207 ? 6.999 8.245 16.827 1.00 60.41 207 GLU A CA 1
ATOM 1640 C C . GLU A 1 207 ? 7.178 9.174 18.039 1.00 60.41 207 GLU A C 1
ATOM 1642 O O . GLU A 1 207 ? 6.150 9.718 18.508 1.00 60.41 207 GLU A O 1
#

Organism: NCBI:txid1441923